Protein AF-A0A956DEM3-F1 (afdb_monomer_lite)

Secondary structure (DSSP, 8-state):
-HHHHHHHHTHHHH-TTS--SSS--TT-HHHHHHS-HHHHHHHHHH--TTSS----TTTS-HHHHHHHHHHHHHGGGGGG-TT---S-------S--SBSTTSPPP---SPBTTTEE-HHHHHHHHHTT--EEEEE-S-HHHHHH-B-TT-EE--TTSTHHHHTTS--SS-EEEEE-SSSSHHHHHHHHHHHHTT--SEEEESSHHHHHHHTT---B-SSS---GGG--

pLDDT: mean 90.21, std 11.47, range [41.31, 98.38]

Sequence (229 aa):
RAIPTWEAQCASCHGSRGQGETALSLNNPVFLETATPAQIRYAIVKGRDGTPMPAFEERLSMERIDDLVALIQSWSRQTDDPGDEPEAMVPVIPEQLVLNPDGQAPRFSELREGRYVPSAEVATALEQGRRIVFLDARAPSDYVRYHLPGAIVSPYYDVQRLIERLPRDGTWIVAYCGCPHAASGRVMDALREAGFTNTAVLDEGVIHWKDEGYPIVTGVNPGTVADAE

Radius of gyration: 19.84 Å; chains: 1; bounding box: 52×32×58 Å

Foldseek 3Di:
DQQVVCVVQPCVAQNSQSLGDVDHRLLDLVNLVPQDLVNQLCCQQCPDPPDPGHHCVVPDDSVNSVVNSVSSNVSNVVVPDPVPCPPPLAADDDLDQKFLQVAAAQDFDQADVNAEGELVSVLVCQVRSHTAGEEEQDDSSVVQAKDAASYDYQHLVRLVVCLVVDDPPLHAYEYFYQAADDRSVSSQVVNVVSPRDRYHYHGGGDNVSVVVVRWIAHGRYSHGSVRTD

Structure (mmCIF, N/CA/C/O backbone):
data_AF-A0A956DEM3-F1
#
_entry.id   AF-A0A956DEM3-F1
#
loop_
_atom_site.group_PDB
_atom_site.id
_atom_site.type_symbol
_atom_site.label_atom_id
_atom_site.label_alt_id
_atom_site.label_comp_id
_atom_site.label_asym_id
_atom_site.label_entity_id
_atom_site.label_seq_id
_atom_site.pdbx_PDB_ins_code
_atom_site.Cartn_x
_atom_site.Cartn_y
_atom_site.Cartn_z
_atom_site.occupancy
_atom_site.B_iso_or_equiv
_atom_site.auth_seq_id
_atom_site.auth_comp_id
_atom_site.auth_asym_id
_atom_site.auth_atom_id
_atom_site.pdbx_PDB_model_num
ATOM 1 N N . ARG A 1 1 ? 26.698 -0.761 -24.465 1.00 70.38 1 ARG A N 1
ATOM 2 C CA . ARG A 1 1 ? 25.842 -0.374 -25.616 1.00 70.38 1 ARG A CA 1
ATOM 3 C C . ARG A 1 1 ? 24.361 -0.328 -25.244 1.00 70.38 1 ARG A C 1
ATOM 5 O O . ARG A 1 1 ? 23.666 0.539 -25.751 1.00 70.38 1 ARG A O 1
ATOM 12 N N . ALA A 1 2 ? 23.917 -1.156 -24.295 1.00 85.56 2 ALA A N 1
ATOM 13 C CA . ALA A 1 2 ? 22.557 -1.136 -23.760 1.00 85.56 2 ALA A CA 1
ATOM 14 C C . ALA A 1 2 ? 22.143 0.182 -23.064 1.00 85.56 2 ALA A C 1
ATOM 16 O O . ALA A 1 2 ? 21.024 0.630 -23.278 1.00 85.56 2 ALA A O 1
ATOM 17 N N . ILE A 1 3 ? 23.034 0.827 -22.289 1.00 88.94 3 ILE A N 1
ATOM 18 C CA . ILE A 1 3 ? 22.690 1.980 -21.420 1.00 88.94 3 ILE A CA 1
ATOM 19 C C . ILE A 1 3 ? 21.973 3.129 -22.162 1.00 88.94 3 ILE A C 1
ATOM 21 O O . ILE A 1 3 ? 20.871 3.465 -21.747 1.00 88.94 3 ILE A O 1
ATOM 25 N N . PRO A 1 4 ? 22.468 3.662 -23.299 1.00 93.06 4 PRO A N 1
ATOM 26 C CA . PRO A 1 4 ? 21.742 4.721 -24.010 1.00 93.06 4 PRO A CA 1
ATOM 27 C C . PRO A 1 4 ? 20.357 4.293 -24.517 1.00 93.06 4 PRO A C 1
ATOM 29 O O . PRO A 1 4 ? 19.435 5.099 -24.591 1.00 93.06 4 PRO A O 1
ATOM 32 N N . THR A 1 5 ? 20.194 3.014 -24.880 1.00 94.56 5 THR A N 1
ATOM 33 C CA . THR A 1 5 ? 18.890 2.481 -25.312 1.00 94.56 5 THR A CA 1
ATOM 34 C C . THR A 1 5 ? 17.953 2.330 -24.117 1.00 94.56 5 THR A C 1
ATOM 36 O O . THR A 1 5 ? 16.781 2.676 -24.213 1.00 94.56 5 THR A O 1
ATOM 39 N N . TRP A 1 6 ? 18.480 1.861 -22.985 1.00 95.62 6 TRP A N 1
ATOM 40 C CA . TRP A 1 6 ? 17.752 1.750 -21.727 1.00 95.62 6 TRP A CA 1
ATOM 41 C C . TRP A 1 6 ? 17.230 3.110 -21.258 1.00 95.62 6 TRP A C 1
ATOM 43 O O . TRP A 1 6 ? 16.035 3.253 -21.010 1.00 95.62 6 TRP A O 1
ATOM 53 N N . GLU A 1 7 ? 18.097 4.122 -21.204 1.00 94.06 7 GLU A N 1
ATOM 54 C CA . GLU A 1 7 ? 17.734 5.486 -20.804 1.00 94.06 7 GLU A CA 1
ATOM 55 C C . GLU A 1 7 ? 16.638 6.070 -21.700 1.00 94.06 7 GLU A C 1
ATOM 57 O O . GLU A 1 7 ? 15.683 6.661 -21.204 1.00 94.06 7 GLU A O 1
ATOM 62 N N . ALA A 1 8 ? 16.732 5.851 -23.014 1.00 94.38 8 ALA A N 1
ATOM 63 C CA . ALA A 1 8 ? 15.791 6.412 -23.975 1.00 94.38 8 ALA A CA 1
ATOM 64 C C . ALA A 1 8 ? 14.433 5.690 -24.041 1.00 94.38 8 ALA A C 1
ATOM 66 O O . ALA A 1 8 ? 13.461 6.295 -24.487 1.00 94.38 8 ALA A O 1
ATOM 67 N N . GLN A 1 9 ? 14.365 4.399 -23.695 1.00 95.94 9 GLN A N 1
ATOM 68 C CA . GLN A 1 9 ? 13.188 3.560 -23.983 1.00 95.94 9 GLN A CA 1
ATOM 69 C C . GLN A 1 9 ? 12.562 2.901 -22.750 1.00 95.94 9 GLN A C 1
ATOM 71 O O . GLN A 1 9 ? 11.392 2.529 -22.793 1.00 95.94 9 GLN A O 1
ATOM 76 N N . CYS A 1 10 ? 13.327 2.713 -21.674 1.00 95.81 10 CYS A N 1
ATOM 77 C CA . CYS A 1 10 ? 12.924 1.882 -20.538 1.00 95.81 10 CYS A CA 1
ATOM 78 C C . CYS A 1 10 ? 12.947 2.651 -19.211 1.00 95.81 10 CYS A C 1
ATOM 80 O O . CYS A 1 10 ? 12.082 2.434 -18.360 1.00 95.81 10 CYS A O 1
ATOM 82 N N . ALA A 1 11 ? 13.917 3.550 -19.029 1.00 93.62 11 ALA A N 1
ATOM 83 C CA . ALA A 1 11 ? 14.200 4.170 -17.738 1.00 93.62 11 ALA A CA 1
ATOM 84 C C . ALA A 1 11 ? 13.054 5.038 -17.195 1.00 93.62 11 ALA A C 1
ATOM 86 O O . ALA A 1 11 ? 12.865 5.065 -15.988 1.00 93.62 11 ALA A O 1
ATOM 87 N N . SER A 1 12 ? 12.232 5.664 -18.045 1.00 92.25 12 SER A N 1
ATOM 88 C CA . SER A 1 12 ? 11.085 6.473 -17.589 1.00 92.25 12 SER A CA 1
ATOM 89 C C . SER A 1 12 ? 10.027 5.675 -16.814 1.00 92.25 12 SER A C 1
ATOM 91 O O . SER A 1 12 ? 9.198 6.246 -16.111 1.00 92.25 12 SER A O 1
ATOM 93 N N . CYS A 1 13 ? 10.002 4.351 -16.989 1.00 93.38 13 CYS A N 1
ATOM 94 C CA . CYS A 1 13 ? 9.080 3.462 -16.286 1.00 93.38 13 CYS A CA 1
ATOM 95 C C . CYS A 1 13 ? 9.807 2.536 -15.312 1.00 93.38 13 CYS A C 1
ATOM 97 O O . CYS A 1 13 ? 9.295 2.261 -14.226 1.00 93.38 13 CYS A O 1
ATOM 99 N N . HIS A 1 14 ? 10.992 2.059 -15.690 1.00 93.81 14 HIS A N 1
ATOM 100 C CA . HIS A 1 14 ? 11.759 1.076 -14.930 1.00 93.81 14 HIS A CA 1
ATOM 101 C C . HIS A 1 14 ? 12.916 1.679 -14.122 1.00 93.81 14 HIS A C 1
ATOM 103 O O . HIS A 1 14 ? 13.603 0.943 -13.421 1.00 93.81 14 HIS A O 1
ATOM 109 N N . GLY A 1 15 ? 13.131 2.992 -14.173 1.00 85.94 15 GLY A N 1
ATOM 110 C CA . GLY A 1 15 ? 14.225 3.684 -13.495 1.00 85.94 15 GLY A CA 1
ATOM 111 C C . GLY A 1 15 ? 15.585 3.510 -14.175 1.00 85.94 15 GLY A C 1
ATOM 112 O O . GLY A 1 15 ? 15.830 2.573 -14.938 1.00 85.94 15 GLY A O 1
ATOM 113 N N . SER A 1 16 ? 16.511 4.420 -13.881 1.00 87.62 16 SER A N 1
ATOM 114 C CA . SER A 1 16 ? 17.864 4.446 -14.465 1.00 87.62 16 SER A CA 1
ATOM 115 C C . SER A 1 16 ? 18.687 3.170 -14.228 1.00 87.62 16 SER A C 1
ATOM 117 O O . SER A 1 16 ? 19.521 2.818 -15.058 1.00 87.62 16 SER A O 1
ATOM 119 N N . ARG A 1 17 ? 18.429 2.444 -13.135 1.00 86.19 17 ARG A N 1
ATOM 120 C CA . ARG A 1 17 ? 19.101 1.192 -12.750 1.00 86.19 17 ARG A CA 1
ATOM 121 C C . ARG A 1 17 ? 18.121 0.027 -12.574 1.00 86.19 17 ARG A C 1
ATOM 123 O O . ARG A 1 17 ? 18.434 -0.915 -11.855 1.00 86.19 17 ARG A O 1
ATOM 130 N N . GLY A 1 18 ? 16.932 0.092 -13.178 1.00 88.69 18 GLY A N 1
ATOM 131 C CA . GLY A 1 18 ? 15.933 -0.974 -13.059 1.00 88.69 18 GLY A CA 1
ATOM 132 C C . GLY A 1 18 ? 15.141 -0.966 -11.750 1.00 88.69 18 GLY A C 1
ATOM 133 O O . GLY A 1 18 ? 14.369 -1.890 -11.520 1.00 88.69 18 GLY A O 1
ATOM 134 N N . GLN A 1 19 ? 15.288 0.052 -10.898 1.00 88.06 19 GLN A N 1
ATOM 135 C CA . GLN A 1 19 ? 14.621 0.138 -9.597 1.00 88.06 19 GLN A CA 1
ATOM 136 C C . GLN A 1 19 ? 13.091 0.231 -9.674 1.00 88.06 19 GLN A C 1
ATOM 138 O O . GLN A 1 19 ? 12.426 0.041 -8.661 1.00 88.06 19 GLN A O 1
ATOM 143 N N . GLY A 1 20 ? 12.527 0.483 -10.858 1.00 82.12 20 GLY A N 1
ATOM 144 C CA . GLY A 1 20 ? 11.119 0.814 -11.073 1.00 82.12 20 GLY A CA 1
ATOM 145 C C . GLY A 1 20 ? 10.872 2.307 -10.845 1.00 82.12 20 GLY A C 1
ATOM 146 O O . GLY A 1 20 ? 11.523 2.928 -10.009 1.00 82.12 20 GLY A O 1
ATOM 147 N N . GLU A 1 21 ? 9.940 2.912 -11.565 1.00 74.25 21 GLU A N 1
ATOM 148 C CA . GLU A 1 21 ? 9.430 4.268 -11.299 1.00 74.25 21 GLU A CA 1
ATOM 149 C C . GLU A 1 21 ? 7.909 4.239 -11.290 1.00 74.25 21 GLU A C 1
ATOM 151 O O . GLU A 1 21 ? 7.286 4.344 -10.236 1.00 74.25 21 GLU A O 1
ATOM 156 N N . THR A 1 22 ? 7.339 3.991 -12.465 1.00 81.75 22 THR A N 1
ATOM 157 C CA . THR A 1 22 ? 5.903 3.787 -12.694 1.00 81.75 22 THR A CA 1
ATOM 158 C C . THR A 1 22 ? 5.577 2.344 -13.095 1.00 81.75 22 THR A C 1
ATOM 160 O O . THR A 1 22 ? 4.409 1.980 -13.214 1.00 81.75 22 THR A O 1
ATOM 163 N N . ALA A 1 23 ? 6.601 1.506 -13.291 1.00 87.31 23 ALA A N 1
ATOM 164 C CA . ALA A 1 23 ? 6.494 0.093 -13.637 1.00 87.31 23 ALA A CA 1
ATOM 165 C C . ALA A 1 23 ? 7.380 -0.789 -12.739 1.00 87.31 23 ALA A C 1
ATOM 167 O O . ALA A 1 23 ? 8.103 -0.305 -11.868 1.00 87.31 23 ALA A O 1
ATOM 168 N N . LEU A 1 24 ? 7.314 -2.105 -12.975 1.00 84.56 24 LEU A N 1
ATOM 169 C CA . LEU A 1 24 ? 8.001 -3.139 -12.197 1.00 84.56 24 LEU A CA 1
ATOM 170 C C . LEU A 1 24 ? 9.501 -2.844 -12.010 1.00 84.56 24 LEU A C 1
ATOM 172 O O . LEU A 1 24 ? 10.193 -2.476 -12.962 1.00 84.56 24 LEU A O 1
ATOM 176 N N . SER A 1 25 ? 9.996 -3.086 -10.797 1.00 89.44 25 SER A N 1
ATOM 177 C CA . SER A 1 25 ? 11.424 -3.103 -10.473 1.00 89.44 25 SER A CA 1
ATOM 178 C C . SER A 1 25 ? 12.096 -4.321 -11.119 1.00 89.44 25 SER A C 1
ATOM 180 O O . SER A 1 25 ? 11.891 -5.460 -10.703 1.00 89.44 25 SER A O 1
ATOM 182 N N . LEU A 1 26 ? 12.870 -4.080 -12.177 1.00 93.12 26 LEU A N 1
ATOM 183 C CA . LEU A 1 26 ? 13.589 -5.098 -12.947 1.00 93.12 26 LEU A CA 1
ATOM 184 C C . LEU A 1 26 ? 14.947 -5.468 -12.336 1.00 93.12 26 LEU A C 1
ATOM 186 O O . LEU A 1 26 ? 15.530 -6.468 -12.742 1.00 93.12 26 LEU A O 1
ATOM 190 N N . ASN A 1 27 ? 15.441 -4.699 -11.363 1.00 90.81 27 ASN A N 1
ATOM 191 C CA . ASN A 1 27 ? 16.623 -5.048 -10.570 1.00 90.81 27 ASN A CA 1
ATOM 192 C C . ASN A 1 27 ? 16.280 -5.769 -9.251 1.00 90.81 27 ASN A C 1
ATOM 194 O O . ASN A 1 27 ? 17.169 -6.035 -8.447 1.00 90.81 27 ASN A O 1
ATOM 198 N N . ASN A 1 28 ? 15.004 -6.093 -9.022 1.00 84.75 28 ASN A N 1
ATOM 199 C CA . ASN A 1 28 ? 14.569 -6.846 -7.853 1.00 84.75 28 ASN A CA 1
ATOM 200 C C . ASN A 1 28 ? 15.154 -8.280 -7.883 1.00 84.75 28 ASN A C 1
ATOM 202 O O . ASN A 1 28 ? 14.965 -8.975 -8.885 1.00 84.75 28 ASN A O 1
ATOM 206 N N . PRO A 1 29 ? 15.792 -8.767 -6.800 1.00 81.00 29 PRO A N 1
ATOM 207 C CA . PRO A 1 29 ? 16.393 -10.104 -6.766 1.00 81.00 29 PRO A CA 1
ATOM 208 C C . PRO A 1 29 ? 15.411 -11.244 -7.069 1.00 81.00 29 PRO A C 1
ATOM 210 O O . PRO A 1 29 ? 15.739 -12.142 -7.837 1.00 81.00 29 PRO A O 1
ATOM 213 N N . VAL A 1 30 ? 14.175 -11.171 -6.561 1.00 80.81 30 VAL A N 1
ATOM 214 C CA . VAL A 1 30 ? 13.128 -12.175 -6.828 1.00 80.81 30 VAL A CA 1
ATOM 215 C C . VAL A 1 30 ? 12.728 -12.160 -8.301 1.00 80.81 30 VAL A C 1
ATOM 217 O O . VAL A 1 30 ? 12.533 -13.214 -8.905 1.00 80.81 30 VAL A O 1
ATOM 220 N N . PHE A 1 31 ? 12.627 -10.977 -8.915 1.00 88.12 31 PHE A N 1
ATOM 221 C CA . PHE A 1 31 ? 12.381 -10.878 -10.355 1.00 88.12 31 PHE A CA 1
ATOM 222 C C . PHE A 1 31 ? 13.535 -11.495 -11.151 1.00 88.12 31 PHE A C 1
ATOM 224 O O . PHE A 1 31 ? 13.291 -12.291 -12.052 1.00 88.12 31 PHE A O 1
ATOM 231 N N . LEU A 1 32 ? 14.778 -11.164 -10.803 1.00 87.44 32 LEU A N 1
ATOM 232 C CA . LEU A 1 32 ? 15.970 -11.652 -11.496 1.00 87.44 32 LEU A CA 1
ATOM 233 C C . LEU A 1 32 ? 16.180 -13.166 -11.341 1.00 87.44 32 LEU A C 1
ATOM 235 O O . LEU A 1 32 ? 16.714 -13.795 -12.252 1.00 87.44 32 LEU A O 1
ATOM 239 N N . GLU A 1 33 ? 15.733 -13.757 -10.232 1.00 83.69 33 GLU A N 1
ATOM 240 C CA . GL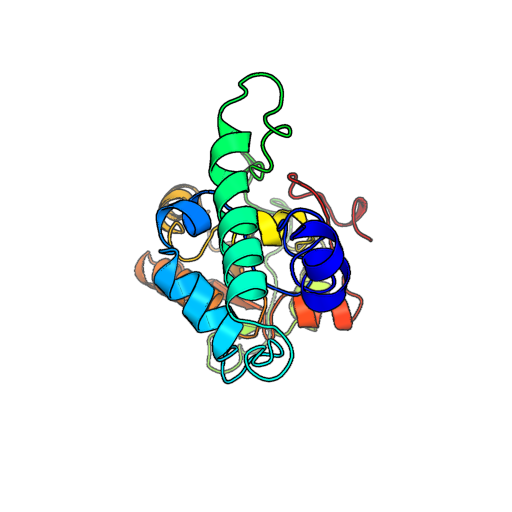U A 1 33 ? 15.776 -15.204 -9.997 1.00 83.69 33 GLU A CA 1
ATOM 241 C C . GLU A 1 33 ? 14.672 -15.956 -10.760 1.00 83.69 33 GLU A C 1
ATOM 243 O O . GLU A 1 33 ? 14.892 -17.057 -11.268 1.00 83.69 33 GLU A O 1
ATOM 248 N N . THR A 1 34 ? 13.478 -15.366 -10.873 1.00 83.94 34 THR A N 1
ATOM 249 C CA . THR A 1 34 ? 12.294 -16.052 -11.423 1.00 83.94 34 THR A CA 1
ATOM 250 C C . THR A 1 34 ? 12.031 -15.767 -12.903 1.00 83.94 34 THR A C 1
ATOM 252 O O . THR A 1 34 ? 11.429 -16.595 -13.590 1.00 83.94 34 THR A O 1
ATOM 255 N N . ALA A 1 35 ? 12.476 -14.621 -13.424 1.00 89.94 35 ALA A N 1
ATOM 256 C CA . ALA A 1 35 ? 12.289 -14.237 -14.816 1.00 89.94 35 ALA A CA 1
ATOM 257 C C . ALA A 1 35 ? 13.453 -14.726 -15.684 1.00 89.94 35 ALA A C 1
ATOM 259 O O . ALA A 1 35 ? 14.578 -14.229 -15.634 1.00 89.94 35 ALA A O 1
ATOM 260 N N . THR A 1 36 ? 13.168 -15.683 -16.562 1.00 91.19 36 THR A N 1
ATOM 261 C CA . THR A 1 36 ? 14.163 -16.188 -17.513 1.00 91.19 36 THR A CA 1
ATOM 262 C C . THR A 1 36 ? 14.509 -15.134 -18.577 1.00 91.19 36 THR A C 1
ATOM 264 O O . THR A 1 36 ? 13.644 -14.346 -18.976 1.00 91.19 36 THR A O 1
ATOM 267 N N . PRO A 1 37 ? 15.728 -15.153 -19.155 1.00 91.50 37 PRO A N 1
ATOM 268 C CA . PRO A 1 37 ? 16.083 -14.248 -20.254 1.00 91.50 37 PRO A CA 1
ATOM 269 C C . PRO A 1 37 ? 15.124 -14.344 -21.448 1.00 91.50 37 PRO A C 1
ATOM 271 O O . PRO A 1 37 ? 14.871 -13.348 -22.122 1.00 91.50 37 PRO A O 1
ATOM 274 N N . ALA A 1 38 ? 14.557 -15.527 -21.706 1.00 89.00 38 ALA A N 1
ATOM 275 C CA . ALA A 1 38 ? 13.562 -15.719 -22.757 1.00 89.00 38 ALA A CA 1
ATOM 276 C C . ALA A 1 38 ? 12.246 -14.984 -22.454 1.00 89.00 38 ALA A C 1
ATOM 278 O O . ALA A 1 38 ? 11.683 -14.357 -23.349 1.00 89.00 38 ALA A O 1
ATOM 279 N N . GLN A 1 39 ? 11.781 -15.008 -21.201 1.00 92.94 39 GLN A N 1
ATOM 280 C CA . GLN A 1 39 ? 10.589 -14.268 -20.775 1.00 92.94 39 GLN A CA 1
ATOM 281 C C . GLN A 1 39 ? 10.817 -12.755 -20.806 1.00 92.94 39 GLN A C 1
ATOM 283 O O . GLN A 1 39 ? 9.960 -12.025 -21.301 1.00 92.94 39 GLN A O 1
ATOM 288 N N . ILE A 1 40 ? 11.980 -12.286 -20.340 1.00 96.00 40 ILE A N 1
ATOM 289 C CA . ILE A 1 40 ? 12.344 -10.862 -20.391 1.00 96.00 40 ILE A CA 1
ATOM 290 C C . ILE A 1 40 ? 12.385 -10.392 -21.847 1.00 96.00 40 ILE A C 1
ATOM 292 O O . ILE A 1 40 ? 11.753 -9.398 -22.200 1.00 96.00 40 ILE A O 1
ATOM 296 N N . ARG A 1 41 ? 13.056 -11.149 -22.723 1.00 97.50 41 ARG A N 1
ATOM 297 C CA . ARG A 1 41 ? 13.083 -10.874 -24.162 1.00 97.50 41 ARG A CA 1
ATOM 298 C C . ARG A 1 41 ? 11.682 -10.816 -24.748 1.00 97.50 41 ARG A C 1
ATOM 300 O O . ARG A 1 41 ? 11.379 -9.874 -25.468 1.00 97.50 41 ARG A O 1
ATOM 307 N N . TYR A 1 42 ? 10.842 -11.807 -24.456 1.00 94.44 42 TYR A N 1
ATOM 308 C CA . TYR A 1 42 ? 9.477 -11.857 -24.969 1.00 94.44 42 TYR A CA 1
ATOM 309 C C . TYR A 1 42 ? 8.687 -10.606 -24.571 1.00 94.44 42 TYR A C 1
ATOM 311 O O . TYR A 1 42 ? 8.063 -9.991 -25.430 1.00 94.44 42 TYR A O 1
ATOM 319 N N . ALA A 1 43 ? 8.786 -10.183 -23.307 1.00 95.94 43 ALA A N 1
ATOM 320 C CA . ALA A 1 43 ? 8.131 -8.973 -22.819 1.00 95.94 43 ALA A CA 1
ATOM 321 C C . ALA A 1 43 ? 8.643 -7.696 -23.508 1.00 95.94 43 ALA A C 1
ATOM 323 O O . ALA A 1 43 ? 7.857 -6.795 -23.768 1.00 95.94 43 ALA A O 1
ATOM 324 N N . ILE A 1 4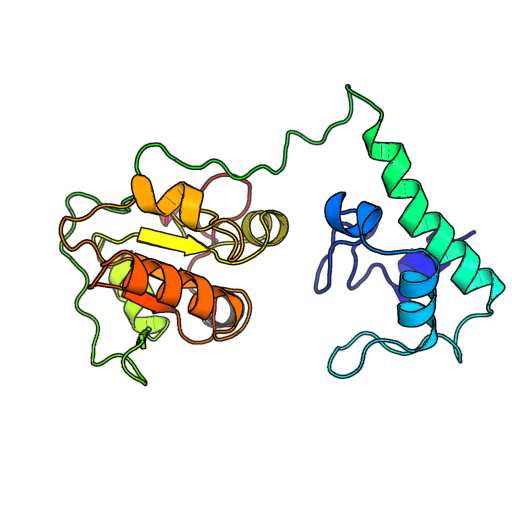4 ? 9.933 -7.604 -23.848 1.00 97.19 44 ILE A N 1
ATOM 325 C CA . ILE A 1 44 ? 10.468 -6.458 -24.607 1.00 97.19 44 ILE A CA 1
ATOM 326 C C . ILE A 1 44 ? 9.987 -6.506 -26.067 1.00 97.19 44 ILE A C 1
ATOM 328 O O . ILE A 1 44 ? 9.537 -5.503 -26.612 1.00 97.19 44 ILE A O 1
ATOM 332 N N . VAL A 1 45 ? 10.050 -7.674 -26.709 1.00 97.12 45 VAL A N 1
ATOM 333 C CA . VAL A 1 45 ? 9.655 -7.862 -28.116 1.00 97.12 45 VAL A CA 1
ATOM 334 C C . VAL A 1 45 ? 8.174 -7.543 -28.303 1.00 97.12 45 VAL A C 1
ATOM 336 O O . VAL A 1 45 ? 7.832 -6.720 -29.149 1.00 97.12 45 VAL A O 1
ATOM 339 N N . LYS A 1 46 ? 7.310 -8.168 -27.498 1.00 96.62 46 LYS A N 1
ATOM 340 C CA . LYS A 1 46 ? 5.850 -8.115 -27.645 1.00 96.62 46 LYS A CA 1
ATOM 341 C C . LYS A 1 46 ? 5.174 -7.048 -26.795 1.00 96.62 46 LYS A C 1
ATOM 343 O O . LYS A 1 46 ? 3.985 -6.811 -26.972 1.00 96.62 46 LYS A O 1
ATOM 348 N N . GLY A 1 47 ? 5.911 -6.389 -25.907 1.00 95.00 47 GLY A N 1
ATOM 349 C CA . GLY A 1 47 ? 5.307 -5.537 -24.894 1.00 95.00 47 GLY A CA 1
ATOM 350 C C . GLY A 1 47 ? 4.495 -6.369 -23.907 1.00 95.00 47 GLY A C 1
ATOM 351 O O . GLY A 1 47 ? 4.685 -7.584 -23.768 1.00 95.00 47 GLY A O 1
ATOM 352 N N . ARG A 1 48 ? 3.578 -5.711 -23.199 1.00 91.69 48 ARG A N 1
ATOM 353 C CA . ARG A 1 48 ? 2.668 -6.380 -22.266 1.00 91.69 48 ARG A CA 1
ATOM 354 C C . ARG A 1 48 ? 1.251 -5.850 -22.426 1.00 91.69 48 ARG A C 1
ATOM 356 O O . ARG A 1 48 ? 0.972 -4.710 -22.050 1.00 91.69 48 ARG A O 1
ATOM 363 N N . ASP A 1 49 ? 0.367 -6.710 -22.923 1.00 86.19 49 ASP A N 1
ATOM 364 C CA . ASP A 1 49 ? -1.054 -6.410 -23.101 1.00 86.19 49 ASP A CA 1
ATOM 365 C C . ASP A 1 49 ? -1.695 -5.907 -21.803 1.00 86.19 49 ASP A C 1
ATOM 367 O O . ASP A 1 49 ? -1.420 -6.410 -20.711 1.00 86.19 49 ASP A O 1
ATOM 371 N N . GLY A 1 50 ? -2.551 -4.891 -21.923 1.00 85.62 50 GLY A N 1
ATOM 372 C CA . GLY A 1 50 ? -3.198 -4.261 -20.771 1.00 85.62 50 GLY A CA 1
ATOM 373 C C . GLY A 1 50 ? -2.267 -3.399 -19.911 1.00 85.62 50 GLY A C 1
ATOM 374 O O . GLY A 1 50 ? -2.667 -2.989 -18.825 1.00 85.62 50 GLY A O 1
ATOM 375 N N . THR A 1 51 ? -1.045 -3.105 -20.370 1.00 88.81 51 THR A N 1
ATOM 376 C CA . THR A 1 51 ? -0.122 -2.187 -19.689 1.00 88.81 51 THR A CA 1
ATOM 377 C C . THR A 1 51 ? 0.396 -1.106 -20.643 1.00 88.81 51 THR A C 1
ATOM 379 O O . THR A 1 51 ? 0.344 -1.287 -21.859 1.00 88.81 51 THR A O 1
ATOM 382 N N . PRO A 1 52 ? 0.968 -0.004 -20.122 1.00 90.75 52 PRO A N 1
ATOM 383 C CA . PRO A 1 52 ? 1.635 1.000 -20.951 1.00 90.75 52 PRO A CA 1
ATOM 384 C C . PRO A 1 52 ? 2.924 0.521 -21.642 1.00 90.75 52 PRO A C 1
ATOM 386 O O . PRO A 1 52 ? 3.487 1.290 -22.413 1.00 90.75 52 PRO A O 1
ATOM 389 N N . MET A 1 53 ? 3.425 -0.695 -21.365 1.00 94.75 53 MET A N 1
ATOM 390 C CA . MET A 1 53 ? 4.683 -1.206 -21.927 1.00 94.75 53 MET A CA 1
ATOM 391 C C . MET A 1 53 ? 4.485 -1.642 -23.391 1.00 94.75 53 MET A C 1
ATOM 393 O O . MET A 1 53 ? 3.882 -2.696 -23.630 1.00 94.75 53 MET A O 1
ATOM 397 N N . PRO A 1 54 ? 4.994 -0.878 -24.378 1.00 94.75 54 PRO A N 1
ATOM 398 C CA . PRO A 1 54 ? 4.756 -1.166 -25.785 1.00 94.75 54 PRO A CA 1
ATOM 399 C C . PRO A 1 54 ? 5.629 -2.326 -26.278 1.00 94.75 54 PRO A C 1
ATOM 401 O O . PRO A 1 54 ? 6.637 -2.676 -25.663 1.00 94.75 54 PRO A O 1
ATOM 404 N N . ALA A 1 55 ? 5.274 -2.881 -27.434 1.00 96.50 55 ALA A N 1
ATOM 405 C CA . ALA A 1 55 ? 6.160 -3.759 -28.189 1.00 96.50 55 ALA A CA 1
ATOM 406 C C . ALA A 1 55 ? 7.348 -2.968 -28.760 1.00 96.50 55 ALA A C 1
ATOM 408 O O . ALA A 1 55 ? 7.172 -1.885 -29.327 1.00 96.50 55 ALA A O 1
ATOM 409 N N . PHE A 1 56 ? 8.559 -3.513 -28.635 1.00 97.19 56 PHE A N 1
ATOM 410 C CA . PHE A 1 56 ? 9.775 -2.885 -29.160 1.00 97.19 56 PHE A CA 1
ATOM 411 C C . PHE A 1 56 ? 10.328 -3.567 -30.413 1.00 97.19 56 PHE A C 1
ATOM 413 O O . PHE A 1 56 ? 11.306 -3.074 -30.972 1.00 97.19 56 PHE A O 1
ATOM 420 N N . GLU A 1 57 ? 9.708 -4.646 -30.896 1.00 94.94 57 GLU A N 1
ATOM 421 C CA . GLU A 1 57 ? 10.173 -5.376 -32.087 1.00 94.94 57 GLU A CA 1
ATOM 422 C C . GLU A 1 57 ? 10.202 -4.538 -33.374 1.00 94.94 57 GLU A C 1
ATOM 424 O O . GLU A 1 57 ? 11.024 -4.781 -34.252 1.00 94.94 57 GLU A O 1
ATOM 429 N N . GLU A 1 58 ? 9.368 -3.501 -33.461 1.00 94.00 58 GLU A N 1
ATOM 430 C CA . GLU A 1 58 ? 9.362 -2.555 -34.585 1.00 94.00 58 GLU A CA 1
ATOM 431 C C . GLU A 1 58 ? 10.344 -1.383 -34.398 1.00 94.00 58 GLU A C 1
ATOM 433 O O . GLU A 1 58 ? 10.620 -0.639 -35.338 1.00 94.00 58 GLU A O 1
ATOM 438 N N . ARG A 1 59 ? 10.870 -1.190 -33.180 1.00 94.62 59 ARG A N 1
ATOM 439 C CA . ARG A 1 59 ? 11.691 -0.024 -32.794 1.00 94.62 59 ARG A CA 1
ATOM 440 C C . ARG A 1 59 ? 13.159 -0.370 -32.567 1.00 94.62 59 ARG A C 1
ATOM 442 O O . ARG A 1 59 ? 14.028 0.489 -32.720 1.00 94.62 59 ARG A O 1
ATOM 449 N N . LEU A 1 60 ? 13.445 -1.607 -32.170 1.00 96.06 60 LEU A N 1
ATOM 450 C CA . LEU A 1 60 ? 14.771 -2.083 -31.797 1.00 96.06 60 LEU A CA 1
ATOM 451 C C . LEU A 1 60 ? 15.117 -3.348 -32.582 1.00 96.06 60 LEU A C 1
ATOM 453 O O . LEU A 1 60 ? 14.284 -4.226 -32.779 1.00 96.06 60 LEU A O 1
ATOM 457 N N . SER A 1 61 ? 16.380 -3.462 -32.998 1.00 96.69 61 SER A N 1
ATOM 458 C CA . SER A 1 61 ? 16.892 -4.717 -33.546 1.00 96.69 61 SER A CA 1
ATOM 459 C C . SER A 1 61 ? 16.956 -5.789 -32.458 1.00 96.69 61 SER A C 1
ATOM 461 O O . SER A 1 61 ? 17.131 -5.477 -31.278 1.00 96.69 61 SER A O 1
ATOM 463 N N . MET A 1 62 ? 16.905 -7.062 -32.856 1.00 94.81 62 MET A N 1
ATOM 464 C CA . MET A 1 62 ? 17.062 -8.177 -31.915 1.00 94.81 62 MET A CA 1
ATOM 465 C C . MET A 1 62 ? 18.372 -8.092 -31.124 1.00 94.81 62 MET A C 1
ATOM 467 O O . MET A 1 62 ? 18.347 -8.309 -29.923 1.00 94.81 62 MET A O 1
ATOM 471 N N . GLU A 1 63 ? 19.472 -7.654 -31.747 1.00 95.25 63 GLU A N 1
ATOM 472 C CA . GLU A 1 63 ? 20.748 -7.407 -31.054 1.00 95.25 63 GLU A CA 1
ATOM 473 C C . GLU A 1 63 ? 20.626 -6.343 -29.946 1.00 95.25 63 GLU A C 1
ATOM 475 O O . GLU A 1 63 ? 21.177 -6.503 -28.861 1.00 95.25 63 GLU A O 1
ATOM 480 N N . ARG A 1 64 ? 19.863 -5.264 -30.172 1.00 96.69 64 ARG A N 1
ATOM 481 C CA . ARG A 1 64 ? 19.611 -4.255 -29.129 1.00 96.69 64 ARG A CA 1
ATOM 482 C C . ARG A 1 64 ? 18.731 -4.799 -28.010 1.00 96.69 64 ARG A C 1
ATOM 484 O O . ARG A 1 64 ? 18.933 -4.441 -26.855 1.00 96.69 64 ARG A O 1
ATOM 491 N N . ILE A 1 65 ? 17.763 -5.651 -28.339 1.00 97.44 65 ILE A N 1
ATOM 492 C CA . ILE A 1 65 ? 16.919 -6.322 -27.346 1.00 97.44 65 ILE A CA 1
ATOM 493 C C . ILE A 1 65 ? 17.759 -7.297 -26.511 1.00 97.44 65 ILE A C 1
ATOM 495 O O . ILE A 1 65 ? 17.631 -7.314 -25.291 1.00 97.44 65 ILE A O 1
ATOM 499 N N . ASP A 1 66 ? 18.657 -8.052 -27.142 1.00 96.12 66 ASP A N 1
ATOM 500 C CA . ASP A 1 66 ? 19.652 -8.897 -26.477 1.00 96.12 66 ASP A CA 1
ATOM 501 C C . ASP A 1 66 ? 20.513 -8.105 -25.489 1.00 96.12 66 ASP A C 1
ATOM 503 O O . ASP A 1 66 ? 20.648 -8.498 -24.330 1.00 96.12 66 ASP A O 1
ATOM 507 N N . ASP A 1 67 ? 21.034 -6.957 -25.925 1.00 96.38 67 ASP A N 1
ATOM 508 C CA . ASP A 1 67 ? 21.812 -6.042 -25.089 1.00 96.38 67 ASP A CA 1
ATOM 509 C C . ASP A 1 67 ? 21.011 -5.558 -23.860 1.00 96.38 67 ASP A C 1
ATOM 511 O O . ASP A 1 67 ? 21.566 -5.460 -22.764 1.00 96.38 67 ASP A O 1
ATOM 515 N N . LEU A 1 68 ? 19.710 -5.273 -24.013 1.00 97.38 68 LEU A N 1
ATOM 516 C CA . LEU A 1 68 ? 18.830 -4.885 -22.901 1.00 97.38 68 LEU A CA 1
ATOM 517 C C . LEU A 1 68 ? 18.581 -6.046 -21.931 1.00 97.38 68 LEU A C 1
ATOM 519 O O . LEU A 1 68 ? 18.647 -5.847 -20.720 1.00 97.38 68 LEU A O 1
ATOM 523 N N . VAL A 1 69 ? 18.338 -7.257 -22.440 1.00 96.31 69 VAL A N 1
ATOM 524 C CA . VAL A 1 69 ? 18.185 -8.459 -21.602 1.00 96.31 69 VAL A CA 1
ATOM 525 C C . VAL A 1 69 ? 19.462 -8.699 -20.798 1.00 96.31 69 VAL A C 1
ATOM 527 O O . VAL A 1 69 ? 19.394 -8.890 -19.586 1.00 96.31 69 VAL A O 1
ATOM 530 N N . ALA A 1 70 ? 20.627 -8.625 -21.443 1.00 93.25 70 ALA A N 1
ATOM 531 C CA . ALA A 1 70 ? 21.916 -8.788 -20.781 1.00 93.25 70 ALA A CA 1
ATOM 532 C C . ALA A 1 70 ? 22.170 -7.704 -19.719 1.00 93.25 70 ALA A C 1
ATOM 534 O O . ALA A 1 70 ? 22.712 -8.008 -18.656 1.00 93.25 70 ALA A O 1
ATOM 535 N N . LEU A 1 71 ? 21.757 -6.456 -19.974 1.00 94.25 71 LEU A N 1
ATOM 536 C CA . LEU A 1 71 ? 21.824 -5.375 -18.988 1.00 94.25 71 LEU A CA 1
ATOM 537 C C . LEU A 1 71 ? 20.950 -5.675 -17.766 1.00 94.25 71 LEU A C 1
ATOM 539 O O . LEU A 1 71 ? 21.460 -5.603 -16.651 1.00 94.25 71 LEU A O 1
ATOM 543 N N . ILE A 1 72 ? 19.685 -6.057 -17.965 1.00 94.25 72 ILE A N 1
ATOM 544 C CA . ILE A 1 72 ? 18.765 -6.397 -16.867 1.00 94.25 72 ILE A CA 1
ATOM 545 C C . ILE A 1 72 ? 19.357 -7.526 -16.019 1.00 94.25 72 ILE A C 1
ATOM 547 O O . ILE A 1 72 ? 19.438 -7.423 -14.800 1.00 94.25 72 ILE A O 1
ATOM 551 N N . GLN A 1 73 ? 19.864 -8.574 -16.668 1.00 90.50 73 GLN A N 1
ATOM 552 C CA . GLN A 1 73 ? 20.488 -9.697 -15.974 1.00 90.50 73 GLN A CA 1
ATOM 553 C C . GLN A 1 73 ? 21.791 -9.330 -15.264 1.00 90.50 73 GLN A C 1
ATOM 555 O O . GLN A 1 73 ? 22.134 -9.952 -14.266 1.00 90.50 73 GLN A O 1
ATOM 560 N N . SER A 1 74 ? 22.530 -8.325 -15.740 1.00 88.38 74 SER A N 1
ATOM 561 C CA . SER A 1 74 ? 23.772 -7.907 -15.082 1.00 88.38 74 SER A CA 1
ATOM 562 C C . SER A 1 74 ? 23.547 -7.376 -13.665 1.00 88.38 74 SER A C 1
ATOM 564 O O . SER A 1 74 ? 24.461 -7.450 -12.844 1.00 88.38 74 SER A O 1
ATOM 566 N N . TRP A 1 75 ? 22.335 -6.912 -13.345 1.00 86.81 75 TRP A N 1
ATOM 567 C CA . TRP A 1 75 ? 21.988 -6.469 -11.996 1.00 86.81 75 TRP A CA 1
ATOM 568 C C . TRP A 1 75 ? 21.949 -7.611 -10.982 1.00 86.81 75 TRP A C 1
ATOM 570 O O . TRP A 1 75 ? 22.175 -7.355 -9.807 1.00 86.81 75 TRP A O 1
ATOM 580 N N . SER A 1 76 ? 21.812 -8.867 -11.423 1.00 73.44 76 SER A N 1
ATOM 581 C CA . SER A 1 76 ? 21.930 -10.025 -10.528 1.00 73.44 76 SER A CA 1
ATOM 582 C C . SER A 1 76 ? 23.362 -10.262 -10.038 1.00 73.44 76 SER A C 1
ATOM 584 O O . SER A 1 76 ? 23.561 -11.070 -9.146 1.00 73.44 76 SER A O 1
ATOM 586 N N . ARG A 1 77 ? 24.368 -9.635 -10.669 1.00 58.34 77 ARG A N 1
ATOM 587 C CA . ARG A 1 77 ? 25.787 -9.736 -10.279 1.00 58.34 77 ARG A CA 1
ATOM 588 C C . ARG A 1 77 ? 26.255 -8.552 -9.434 1.00 58.34 77 ARG A C 1
ATOM 590 O O . ARG A 1 77 ? 27.344 -8.603 -8.881 1.00 58.34 77 ARG A O 1
ATOM 597 N N . GLN A 1 78 ? 25.474 -7.470 -9.368 1.00 54.22 78 GLN A N 1
ATOM 598 C CA . GLN A 1 78 ? 25.768 -6.330 -8.486 1.00 54.22 78 GLN A CA 1
ATOM 599 C C . GLN A 1 78 ? 25.327 -6.588 -7.039 1.00 54.22 78 GLN A C 1
ATOM 601 O O . GLN A 1 78 ? 25.708 -5.831 -6.160 1.00 54.22 78 GLN A O 1
ATOM 606 N N . THR A 1 79 ? 24.579 -7.661 -6.776 1.00 48.91 79 THR A N 1
ATOM 607 C CA . THR A 1 79 ? 24.169 -8.075 -5.425 1.00 48.91 79 THR A CA 1
ATOM 608 C C . THR A 1 79 ? 25.240 -8.879 -4.671 1.00 48.91 79 THR A C 1
ATOM 610 O O . THR A 1 79 ? 24.981 -9.299 -3.552 1.00 48.91 79 THR A O 1
ATOM 613 N N . ASP A 1 80 ? 26.423 -9.107 -5.262 1.00 46.34 80 ASP A N 1
ATOM 614 C CA . ASP A 1 80 ? 27.505 -9.928 -4.683 1.00 46.34 80 ASP A CA 1
ATOM 615 C C . ASP A 1 80 ? 28.607 -9.107 -3.961 1.00 46.34 80 ASP A C 1
ATOM 617 O O . ASP A 1 80 ? 29.612 -9.683 -3.538 1.00 46.34 80 ASP A O 1
ATOM 621 N N . ASP A 1 81 ? 28.462 -7.780 -3.817 1.00 43.91 81 ASP A N 1
ATOM 622 C CA . ASP A 1 81 ? 29.372 -6.938 -3.018 1.00 43.91 81 ASP A CA 1
ATOM 623 C C . ASP A 1 81 ? 28.809 -6.737 -1.594 1.00 43.91 81 ASP A C 1
ATOM 625 O O . ASP A 1 81 ? 27.825 -6.013 -1.428 1.00 43.91 81 ASP A O 1
ATOM 629 N N . PRO A 1 82 ? 29.413 -7.330 -0.543 1.00 47.31 82 PRO A N 1
ATOM 630 C CA . PRO A 1 82 ? 28.924 -7.189 0.829 1.00 47.31 82 PRO A CA 1
ATOM 631 C C . PRO A 1 82 ? 29.038 -5.759 1.384 1.00 47.31 82 PRO A C 1
ATOM 633 O O . PRO A 1 82 ? 28.533 -5.496 2.474 1.00 47.31 82 PRO A O 1
ATOM 636 N N . GLY A 1 83 ? 29.754 -4.857 0.698 1.00 43.62 83 GLY A N 1
ATOM 637 C CA . GLY A 1 83 ? 29.981 -3.474 1.129 1.00 43.62 83 GLY A CA 1
ATOM 638 C C . GLY A 1 83 ? 29.073 -2.430 0.479 1.00 43.62 83 GLY A C 1
ATOM 639 O O . GLY A 1 83 ? 29.135 -1.270 0.878 1.00 43.62 83 GLY A O 1
ATOM 640 N N . ASP A 1 84 ? 28.253 -2.834 -0.493 1.00 41.31 84 ASP A N 1
ATOM 641 C CA . ASP A 1 84 ? 27.390 -1.956 -1.293 1.00 41.31 84 ASP A CA 1
ATOM 642 C C . ASP A 1 84 ? 25.945 -2.492 -1.331 1.00 41.31 84 ASP A C 1
ATOM 644 O O . ASP A 1 84 ? 25.174 -2.174 -2.240 1.00 41.31 84 ASP A O 1
ATOM 648 N N . GLU A 1 85 ? 25.548 -3.307 -0.339 1.00 43.38 85 GLU A N 1
ATOM 649 C CA . GLU A 1 85 ? 24.124 -3.488 -0.060 1.00 43.38 85 GLU A CA 1
ATOM 650 C C . GLU A 1 85 ? 23.566 -2.091 0.243 1.00 43.38 85 GLU A C 1
ATOM 652 O O . GLU A 1 85 ? 23.979 -1.492 1.243 1.00 43.38 85 GLU A O 1
ATOM 657 N N . PRO A 1 86 ? 22.668 -1.518 -0.589 1.00 45.97 86 PRO A N 1
ATOM 658 C CA . PRO A 1 86 ? 21.932 -0.348 -0.147 1.00 45.97 86 PRO A CA 1
ATOM 659 C C . PRO A 1 86 ? 21.306 -0.748 1.180 1.00 45.97 86 PRO A C 1
ATOM 661 O O . PRO A 1 86 ? 20.628 -1.776 1.216 1.00 45.97 86 PRO A O 1
ATOM 664 N N . GLU A 1 87 ? 21.612 0.012 2.240 1.00 49.78 87 GLU A N 1
ATOM 665 C CA . GLU A 1 87 ? 21.056 -0.135 3.587 1.00 49.78 87 GLU A CA 1
ATOM 666 C C . GLU A 1 87 ? 19.646 -0.687 3.440 1.00 49.78 87 GLU A C 1
ATOM 668 O O . GLU A 1 87 ? 18.810 -0.031 2.810 1.00 49.78 87 GLU A O 1
ATOM 673 N N . ALA A 1 88 ? 19.467 -1.956 3.822 1.00 50.00 88 ALA A N 1
ATOM 674 C CA . ALA A 1 88 ? 18.414 -2.785 3.263 1.00 50.00 88 ALA A CA 1
ATOM 675 C C . ALA A 1 88 ? 17.099 -1.992 3.221 1.00 50.00 88 ALA A C 1
ATOM 677 O O . ALA A 1 88 ? 16.621 -1.546 4.265 1.00 50.00 88 ALA A O 1
ATOM 678 N N . MET A 1 89 ? 16.519 -1.797 2.025 1.00 64.12 89 MET A N 1
ATOM 679 C CA . MET A 1 89 ? 15.164 -1.246 1.825 1.00 64.12 89 MET A CA 1
ATOM 680 C C . MET A 1 89 ? 14.113 -2.244 2.346 1.00 64.12 89 MET A C 1
ATOM 682 O O . MET A 1 89 ? 13.135 -2.572 1.678 1.00 64.12 89 MET A O 1
ATOM 686 N N . VAL A 1 90 ? 14.368 -2.798 3.525 1.00 79.25 90 VAL A N 1
ATOM 687 C CA . VAL A 1 90 ? 13.546 -3.711 4.284 1.00 79.25 90 VAL A CA 1
ATOM 688 C C . VAL A 1 90 ? 12.713 -2.814 5.182 1.00 79.25 90 VAL A C 1
ATOM 690 O O . VAL A 1 90 ? 13.258 -2.192 6.096 1.00 79.25 90 VAL A O 1
ATOM 693 N N . PRO A 1 91 ? 11.404 -2.699 4.919 1.00 86.12 91 PRO A N 1
ATOM 694 C CA . PRO A 1 91 ? 10.541 -1.904 5.760 1.00 86.12 91 PRO A CA 1
ATOM 695 C C . PRO A 1 91 ? 10.605 -2.395 7.201 1.00 86.12 91 PRO A C 1
ATOM 697 O O . PRO A 1 91 ? 10.579 -3.600 7.479 1.00 86.12 91 PRO A O 1
ATOM 700 N N . VAL A 1 92 ? 10.675 -1.444 8.119 1.00 88.62 92 VAL A N 1
ATOM 701 C CA . VAL A 1 92 ? 10.700 -1.716 9.546 1.00 88.62 92 VAL A CA 1
ATOM 702 C C . VAL A 1 92 ? 9.284 -2.069 9.978 1.00 88.62 92 VAL A C 1
ATOM 704 O O . VAL A 1 92 ? 8.364 -1.264 9.853 1.00 88.62 92 VAL A O 1
ATOM 707 N N . ILE A 1 93 ? 9.103 -3.275 10.517 1.00 90.69 93 ILE A N 1
ATOM 708 C CA . ILE A 1 93 ? 7.846 -3.642 11.168 1.00 90.69 93 ILE A CA 1
ATOM 709 C C . ILE A 1 93 ? 7.944 -3.207 12.635 1.00 90.69 93 ILE A C 1
ATOM 711 O O . ILE A 1 93 ? 8.724 -3.813 13.376 1.00 90.69 93 ILE A O 1
ATOM 715 N N . PRO A 1 94 ? 7.169 -2.203 13.081 1.00 90.75 94 PRO A N 1
ATOM 716 C CA . PRO A 1 94 ? 7.250 -1.705 14.448 1.00 90.75 94 PRO A CA 1
ATOM 717 C C . PRO A 1 94 ? 6.806 -2.774 15.456 1.00 90.75 94 PRO A C 1
ATOM 719 O O . PRO A 1 94 ? 6.071 -3.710 15.123 1.00 90.75 94 PRO A O 1
ATOM 722 N N . GLU A 1 95 ? 7.237 -2.642 16.712 1.00 90.19 95 GLU A N 1
ATOM 723 C CA . GLU A 1 95 ? 6.720 -3.474 17.809 1.00 90.19 95 GLU A CA 1
ATOM 724 C C . GLU A 1 95 ? 5.224 -3.215 18.017 1.00 90.19 95 GLU A C 1
ATOM 726 O O . GLU A 1 95 ? 4.424 -4.151 18.090 1.00 90.19 95 GLU A O 1
ATOM 731 N N . GLN A 1 96 ? 4.843 -1.937 18.030 1.00 92.81 96 GLN A N 1
ATOM 732 C CA . GLN A 1 96 ? 3.460 -1.495 18.110 1.00 92.81 96 GLN A CA 1
ATOM 733 C C . GLN A 1 96 ? 2.839 -1.415 16.715 1.00 92.81 96 GLN A C 1
ATOM 735 O O . GLN A 1 96 ? 3.165 -0.529 15.930 1.00 92.81 96 GLN A O 1
ATOM 740 N N . LEU A 1 97 ? 1.900 -2.319 16.429 1.00 95.44 97 LEU A N 1
ATOM 741 C CA . LEU A 1 97 ? 1.202 -2.360 15.139 1.00 95.44 97 LEU A CA 1
ATOM 742 C C . LEU A 1 97 ? -0.030 -1.445 15.077 1.00 95.44 97 LEU A C 1
ATOM 744 O O . LEU A 1 97 ? -0.513 -1.122 13.996 1.00 95.44 97 LEU A O 1
ATOM 748 N N . VAL A 1 98 ? -0.574 -1.073 16.237 1.00 97.31 98 VAL A N 1
ATOM 749 C CA . VAL A 1 98 ? -1.786 -0.255 16.332 1.00 97.31 98 VAL A CA 1
ATOM 750 C C . VAL A 1 98 ? -1.410 1.217 16.289 1.00 97.31 98 VAL A C 1
ATOM 752 O O . VAL A 1 98 ? -0.722 1.720 17.182 1.00 97.31 98 VAL A O 1
ATOM 755 N N . LEU A 1 99 ? -1.911 1.912 15.275 1.00 95.88 99 LEU A N 1
ATOM 756 C CA . LEU A 1 99 ? -1.864 3.360 15.202 1.00 95.88 99 LEU A CA 1
ATOM 757 C C . LEU A 1 99 ? -2.891 3.936 16.184 1.00 95.88 99 LEU A C 1
ATOM 759 O O . LEU A 1 99 ? -4.040 3.493 16.210 1.00 95.88 99 LEU A O 1
ATOM 763 N N . ASN A 1 100 ? -2.467 4.912 16.991 1.00 95.38 100 ASN A N 1
ATOM 764 C CA . ASN A 1 100 ? -3.273 5.551 18.038 1.00 95.38 100 ASN A CA 1
ATOM 765 C C . ASN A 1 100 ? -3.943 4.530 18.987 1.00 95.38 100 ASN A C 1
ATOM 767 O O . ASN A 1 100 ? -5.170 4.418 19.005 1.00 95.38 100 ASN A O 1
ATOM 771 N N . PRO A 1 101 ? -3.173 3.759 19.777 1.00 96.00 101 PRO A N 1
ATOM 772 C CA . PRO A 1 101 ? -3.706 2.673 20.605 1.00 96.00 101 PRO A CA 1
ATOM 773 C C . PRO A 1 101 ? -4.722 3.144 21.654 1.00 96.00 101 PRO A C 1
ATOM 775 O O . PRO A 1 101 ? -5.636 2.385 21.971 1.00 96.00 101 PRO A O 1
ATOM 778 N N . ASP A 1 102 ? -4.597 4.386 22.127 1.00 95.75 102 ASP A N 1
ATOM 779 C CA . ASP A 1 102 ? -5.520 5.030 23.073 1.00 95.75 102 ASP A CA 1
ATOM 780 C C . ASP A 1 102 ? -6.703 5.730 22.377 1.00 95.75 102 ASP A C 1
ATOM 782 O O . ASP A 1 102 ? -7.597 6.283 23.021 1.00 95.75 102 ASP A O 1
ATOM 786 N N . GLY A 1 103 ? -6.708 5.726 21.044 1.00 95.62 103 GLY A N 1
ATOM 787 C CA . GLY A 1 103 ? -7.763 6.293 20.226 1.00 95.62 103 GLY A CA 1
ATOM 788 C C . GLY A 1 103 ? -9.059 5.490 20.310 1.00 95.62 103 GLY A C 1
ATOM 789 O O . GLY A 1 103 ? -9.109 4.308 20.653 1.00 95.62 103 GLY A O 1
ATOM 790 N N . GLN A 1 104 ? -10.154 6.130 19.923 1.00 97.19 104 GLN A N 1
ATOM 791 C CA . GLN A 1 104 ? -11.413 5.420 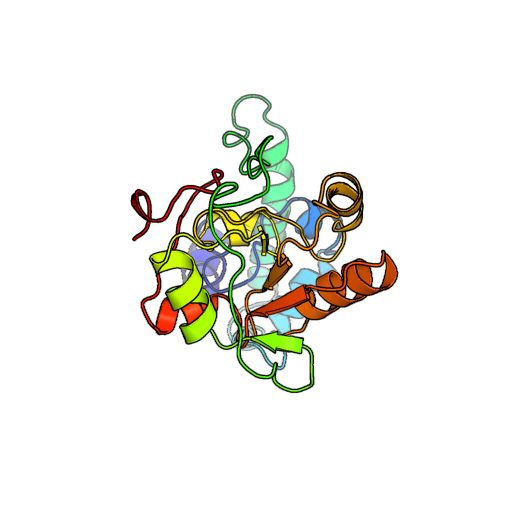19.711 1.00 97.19 104 GLN A CA 1
ATOM 792 C C . GLN A 1 104 ? -11.360 4.631 18.398 1.00 97.19 104 GLN A C 1
ATOM 794 O O . GLN A 1 104 ? -10.729 5.071 17.436 1.00 97.19 104 GLN A O 1
ATOM 799 N N . ALA A 1 105 ? -12.093 3.520 18.314 1.00 96.81 105 ALA A N 1
ATOM 800 C CA . ALA A 1 105 ? -12.283 2.817 17.047 1.00 96.81 105 ALA A CA 1
ATOM 801 C C . ALA A 1 105 ? -12.921 3.746 15.987 1.00 96.81 105 ALA A C 1
ATOM 803 O O . ALA A 1 105 ? -13.775 4.576 16.339 1.00 96.81 105 ALA A O 1
ATOM 804 N N . PRO A 1 106 ? -12.536 3.631 14.703 1.00 97.12 106 PRO A N 1
ATOM 805 C CA . PRO A 1 106 ? -13.225 4.328 13.627 1.00 97.12 106 PRO A CA 1
ATOM 806 C C . PRO A 1 106 ? -14.673 3.838 13.507 1.00 97.12 106 PRO A C 1
ATOM 808 O O . PRO A 1 106 ? -15.012 2.710 13.877 1.00 97.12 106 PRO A O 1
ATOM 811 N N . ARG A 1 107 ? -15.538 4.708 12.985 1.00 93.81 107 ARG A N 1
ATOM 812 C CA . ARG A 1 107 ? -16.929 4.389 12.656 1.00 93.81 107 ARG A CA 1
ATOM 813 C C . ARG A 1 107 ? -17.112 4.553 11.160 1.00 93.81 107 ARG A C 1
ATOM 815 O O . ARG A 1 107 ? -17.469 5.639 10.714 1.00 93.81 107 ARG A O 1
ATOM 822 N N . PHE A 1 108 ? -16.820 3.490 10.425 1.00 95.88 108 PHE A N 1
ATOM 823 C CA . PHE A 1 108 ? -17.075 3.475 8.995 1.00 95.88 108 PHE A CA 1
ATOM 824 C C . PHE A 1 108 ? -18.572 3.370 8.722 1.00 95.88 108 PHE A C 1
ATOM 826 O O . PHE A 1 108 ? -19.315 2.756 9.499 1.00 95.88 108 PHE A O 1
ATOM 833 N N . SER A 1 109 ? -19.004 3.993 7.634 1.00 93.38 109 SER A N 1
ATOM 834 C CA . SER A 1 109 ? -20.325 3.774 7.068 1.00 93.38 109 SER A CA 1
ATOM 835 C C . SER A 1 109 ? -20.451 2.334 6.549 1.00 93.38 109 SER A C 1
ATOM 837 O O . SER A 1 109 ? -19.555 1.499 6.722 1.00 93.38 109 SER A O 1
ATOM 839 N N . GLU A 1 110 ? -21.603 1.993 5.971 1.00 94.56 110 GLU A N 1
ATOM 840 C CA . GLU A 1 110 ? -21.787 0.668 5.388 1.00 94.56 110 GLU A CA 1
ATOM 841 C C . GLU A 1 110 ? -20.722 0.413 4.314 1.00 94.56 110 GLU A C 1
ATOM 843 O O . GLU A 1 110 ? -20.653 1.111 3.302 1.00 94.56 110 GLU A O 1
ATOM 848 N N . LEU A 1 111 ? -19.881 -0.597 4.549 1.00 96.56 111 LEU A N 1
ATOM 849 C CA . LEU A 1 111 ? -18.814 -0.950 3.623 1.00 96.56 111 LEU A CA 1
ATOM 850 C C . LEU A 1 111 ? -19.421 -1.372 2.285 1.00 96.56 111 LEU A C 1
ATOM 852 O O . LEU A 1 111 ? -20.278 -2.261 2.237 1.00 96.56 111 LEU A O 1
ATOM 856 N N . ARG A 1 112 ? -18.925 -0.807 1.182 1.00 95.06 112 ARG A N 1
ATOM 857 C CA . ARG A 1 112 ? -19.355 -1.205 -0.160 1.00 95.06 112 ARG A CA 1
ATOM 858 C C . ARG A 1 112 ? -19.019 -2.683 -0.367 1.00 95.06 112 ARG A C 1
ATOM 860 O O . ARG A 1 112 ? -17.921 -3.136 -0.040 1.00 95.06 112 ARG A O 1
ATOM 867 N N . GLU A 1 113 ? -20.001 -3.457 -0.830 1.00 94.19 113 GLU A N 1
ATOM 868 C CA . GLU A 1 113 ? -19.924 -4.928 -0.942 1.00 94.19 113 GLU A CA 1
ATOM 869 C C . GLU A 1 113 ? -19.531 -5.633 0.375 1.00 94.19 113 GLU A C 1
ATOM 871 O O . GLU A 1 113 ? -18.943 -6.715 0.382 1.00 94.19 113 GLU A O 1
ATOM 876 N N . GLY A 1 114 ? -19.819 -4.999 1.516 1.00 94.75 114 GLY A N 1
ATOM 877 C CA . GLY A 1 114 ? -19.466 -5.504 2.838 1.00 94.75 114 GLY A CA 1
ATOM 878 C C . GLY A 1 114 ? -17.960 -5.567 3.093 1.00 94.75 114 GLY A C 1
ATOM 879 O O . GLY A 1 114 ? -17.535 -6.294 3.996 1.00 94.75 114 GLY A O 1
ATOM 880 N N . ARG A 1 115 ? -17.131 -4.873 2.299 1.00 95.62 115 ARG A N 1
ATOM 881 C CA . ARG A 1 115 ? -15.673 -4.944 2.451 1.00 95.62 115 ARG A CA 1
ATOM 882 C C . ARG A 1 115 ? -14.873 -3.686 2.127 1.00 95.62 115 ARG A C 1
ATOM 884 O O . ARG A 1 115 ? -13.792 -3.543 2.693 1.00 95.62 115 ARG A O 1
ATOM 891 N N . TYR A 1 116 ? -15.357 -2.806 1.259 1.00 97.19 116 TYR A N 1
ATOM 892 C CA . TYR A 1 116 ? -14.591 -1.649 0.798 1.00 97.19 116 TYR A CA 1
ATOM 893 C C . TYR A 1 116 ? -14.952 -0.392 1.594 1.00 97.19 116 TYR A C 1
ATOM 895 O O . TYR A 1 116 ? -16.131 -0.052 1.709 1.00 97.19 116 TYR A O 1
ATOM 903 N N . VAL A 1 117 ? -13.941 0.272 2.159 1.00 97.81 117 VAL A N 1
ATOM 904 C CA . VAL A 1 117 ? -14.077 1.538 2.892 1.00 97.81 117 VAL A CA 1
ATOM 905 C C . VAL A 1 117 ? -13.558 2.698 2.031 1.00 97.81 117 VAL A C 1
ATOM 907 O O . VAL A 1 117 ? -12.429 2.611 1.546 1.00 97.81 117 VAL A O 1
ATOM 910 N N . PRO A 1 118 ? -14.323 3.786 1.832 1.00 97.44 118 PRO A N 1
ATOM 911 C CA . PRO A 1 118 ? -13.870 4.929 1.039 1.00 97.44 118 PRO A CA 1
ATOM 912 C C . PRO A 1 118 ? -12.632 5.620 1.627 1.00 97.44 118 PRO A C 1
ATOM 914 O O . PRO A 1 118 ? -12.529 5.784 2.847 1.00 97.44 118 PRO A O 1
ATOM 917 N N . SER A 1 119 ? -11.742 6.125 0.765 1.00 96.94 119 SER A N 1
ATOM 918 C CA . SER A 1 119 ? -10.542 6.871 1.183 1.00 96.94 119 SER A CA 1
ATOM 919 C C . SER A 1 119 ? -10.852 8.045 2.107 1.00 96.94 119 SER A C 1
ATOM 921 O O . SER A 1 119 ? -10.176 8.214 3.117 1.00 96.94 119 SER A O 1
ATOM 923 N N . ALA A 1 120 ? -11.929 8.788 1.844 1.00 97.81 120 ALA A N 1
ATOM 924 C CA . ALA A 1 120 ? -12.338 9.920 2.674 1.00 97.81 120 ALA A CA 1
ATOM 925 C C . ALA A 1 120 ? -12.643 9.535 4.134 1.00 97.81 120 ALA A C 1
ATOM 927 O O . ALA A 1 120 ? -12.330 10.286 5.062 1.00 97.81 120 ALA A O 1
ATOM 928 N N . GLU A 1 121 ? -13.226 8.357 4.370 1.00 98.38 121 GLU A N 1
ATOM 929 C CA . GLU A 1 121 ? -13.520 7.893 5.730 1.00 98.38 121 GLU A CA 1
ATOM 930 C C . GLU A 1 121 ? -12.261 7.425 6.457 1.00 98.38 121 GLU A C 1
ATOM 932 O O . GLU A 1 121 ? -12.112 7.653 7.659 1.00 98.38 121 GLU A O 1
ATOM 937 N N . VAL A 1 122 ? -11.331 6.807 5.728 1.00 98.19 122 VAL A N 1
ATOM 938 C CA . VAL A 1 122 ? -10.030 6.416 6.273 1.00 98.19 122 VAL A CA 1
ATOM 939 C C . VAL A 1 122 ? -9.181 7.650 6.595 1.00 98.19 122 VAL A C 1
ATOM 941 O O . VAL A 1 122 ? -8.591 7.704 7.673 1.00 98.19 122 VAL A O 1
ATOM 944 N N . ALA A 1 123 ? -9.186 8.672 5.736 1.00 97.50 123 ALA A N 1
ATOM 945 C CA . ALA A 1 123 ? -8.538 9.958 5.993 1.00 97.50 123 ALA A CA 1
ATOM 946 C C . ALA A 1 123 ? -9.129 10.646 7.230 1.00 97.50 123 ALA A C 1
ATOM 948 O O . ALA A 1 123 ? -8.395 11.007 8.147 1.00 97.50 123 ALA A O 1
ATOM 949 N N . THR A 1 124 ? -10.460 10.696 7.336 1.00 97.75 124 THR A N 1
ATOM 950 C CA . THR A 1 124 ? -11.149 11.215 8.530 1.00 97.75 124 THR A CA 1
ATOM 951 C C . THR A 1 124 ? -10.752 10.445 9.795 1.00 97.75 124 THR A C 1
ATOM 953 O O . THR A 1 124 ? -10.547 11.034 10.857 1.00 97.75 124 THR A O 1
ATOM 956 N N . ALA A 1 125 ? -10.642 9.115 9.717 1.00 97.50 125 ALA A N 1
ATOM 957 C CA . ALA A 1 125 ? -10.215 8.296 10.846 1.00 97.50 125 ALA A CA 1
ATOM 958 C C . ALA A 1 125 ? -8.765 8.597 11.262 1.00 97.50 125 ALA A C 1
ATOM 960 O O . ALA A 1 125 ? -8.471 8.653 12.458 1.00 97.50 125 ALA A O 1
ATOM 961 N N . LEU A 1 126 ? -7.883 8.821 10.290 1.00 95.94 126 LEU A N 1
ATOM 962 C CA . LEU A 1 126 ? -6.490 9.184 10.521 1.00 95.94 126 LEU A CA 1
ATOM 963 C C . LEU A 1 126 ? -6.377 10.558 11.204 1.00 95.94 126 LEU A C 1
ATOM 965 O O . LEU A 1 126 ? -5.741 10.668 12.250 1.00 95.94 126 LEU A O 1
ATOM 969 N N . GLU A 1 127 ? -7.073 11.570 10.680 1.00 95.12 127 GLU A N 1
ATOM 970 C CA . GLU A 1 127 ? -7.127 12.931 11.239 1.00 95.12 127 GLU A CA 1
ATOM 971 C C . GLU A 1 127 ? -7.669 12.963 12.674 1.00 95.12 127 GLU A C 1
ATOM 973 O O . GLU A 1 127 ? -7.197 13.719 13.521 1.00 95.12 127 GLU A O 1
ATOM 978 N N . GLN A 1 128 ? -8.657 12.118 12.973 1.00 96.38 128 GLN A N 1
ATOM 979 C CA . GLN A 1 128 ? -9.271 12.031 14.299 1.00 96.38 128 GLN A CA 1
ATOM 980 C C . GLN A 1 128 ? -8.460 11.199 15.302 1.00 96.38 128 GLN A C 1
ATOM 982 O O . GLN A 1 128 ? -8.939 10.964 16.415 1.00 96.38 128 GLN A O 1
ATOM 987 N N . GLY A 1 129 ? -7.278 10.706 14.922 1.00 96.56 129 GLY A N 1
ATOM 988 C CA . GLY A 1 129 ? -6.457 9.870 15.793 1.00 96.56 129 GLY A CA 1
ATOM 989 C C . GLY A 1 129 ? -7.153 8.558 16.168 1.00 96.56 129 GLY A C 1
ATOM 990 O O . GLY A 1 129 ? -7.075 8.112 17.314 1.00 96.56 129 GLY A O 1
ATOM 991 N N . ARG A 1 130 ? -7.911 7.956 15.239 1.00 97.94 130 ARG A N 1
ATOM 992 C CA . ARG A 1 130 ? -8.629 6.703 15.503 1.00 97.94 130 ARG A CA 1
ATOM 993 C C . ARG A 1 130 ? -7.660 5.537 15.644 1.00 97.94 130 ARG A C 1
ATOM 995 O O . ARG A 1 130 ? -6.613 5.495 15.000 1.00 97.94 130 ARG A O 1
ATOM 1002 N N . ARG A 1 131 ? -8.070 4.576 16.469 1.00 97.81 131 ARG A N 1
ATOM 1003 C CA . ARG A 1 131 ? -7.357 3.331 16.739 1.00 97.81 131 ARG A CA 1
ATOM 1004 C C . ARG A 1 131 ? -7.534 2.352 15.587 1.00 97.81 131 ARG A C 1
ATOM 1006 O O . ARG A 1 131 ? -8.629 1.814 15.402 1.00 97.81 131 ARG A O 1
ATOM 1013 N N . ILE A 1 132 ? -6.475 2.131 14.815 1.00 98.06 132 ILE A N 1
ATOM 1014 C CA . ILE A 1 132 ? -6.537 1.402 13.542 1.00 98.06 132 ILE A CA 1
ATOM 1015 C C . ILE A 1 132 ? -5.192 0.743 13.207 1.00 98.06 132 ILE A C 1
ATOM 1017 O O . ILE A 1 132 ? -4.145 1.182 13.672 1.00 98.06 132 ILE A O 1
ATOM 1021 N N . VAL A 1 133 ? -5.215 -0.317 12.404 1.00 98.38 133 VAL A N 1
ATOM 1022 C CA . VAL A 1 133 ? -4.025 -0.926 11.791 1.00 98.38 133 VAL A CA 1
ATOM 1023 C C . VAL A 1 133 ? -4.135 -0.791 10.278 1.00 98.38 133 VAL A C 1
ATOM 1025 O O . VAL A 1 133 ? -5.169 -1.148 9.712 1.00 98.38 133 VAL A O 1
ATOM 1028 N N . PHE A 1 134 ? -3.064 -0.344 9.622 1.00 98.31 134 PHE A N 1
ATOM 1029 C CA . PHE A 1 134 ? -2.967 -0.315 8.163 1.00 98.31 134 PHE A CA 1
ATOM 1030 C C . PHE A 1 134 ? -1.985 -1.368 7.659 1.00 98.31 134 PHE A C 1
ATOM 1032 O O . PHE A 1 134 ? -0.844 -1.420 8.114 1.00 98.31 134 PHE A O 1
ATOM 1039 N N . LEU A 1 135 ? -2.421 -2.188 6.702 1.00 98.00 135 LEU A N 1
ATOM 1040 C CA . LEU A 1 135 ? -1.595 -3.215 6.068 1.00 98.00 135 LEU A CA 1
ATOM 1041 C C . LEU A 1 13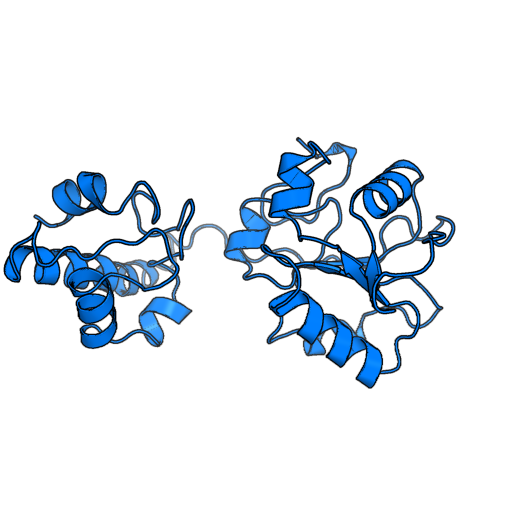5 ? -1.423 -2.915 4.578 1.00 98.00 135 LEU A C 1
ATOM 1043 O O . LEU A 1 135 ? -2.392 -2.944 3.817 1.00 98.00 135 LEU A O 1
ATOM 1047 N N . ASP A 1 136 ? -0.187 -2.668 4.159 1.00 97.69 136 ASP A N 1
ATOM 1048 C CA . ASP A 1 136 ? 0.157 -2.505 2.749 1.00 97.69 136 ASP A CA 1
ATOM 1049 C C . ASP A 1 136 ? 0.414 -3.870 2.105 1.00 97.69 136 ASP A C 1
ATOM 1051 O O . ASP A 1 136 ? 1.410 -4.532 2.397 1.00 97.69 136 ASP A O 1
ATOM 1055 N N . ALA A 1 137 ? -0.481 -4.284 1.212 1.00 96.00 137 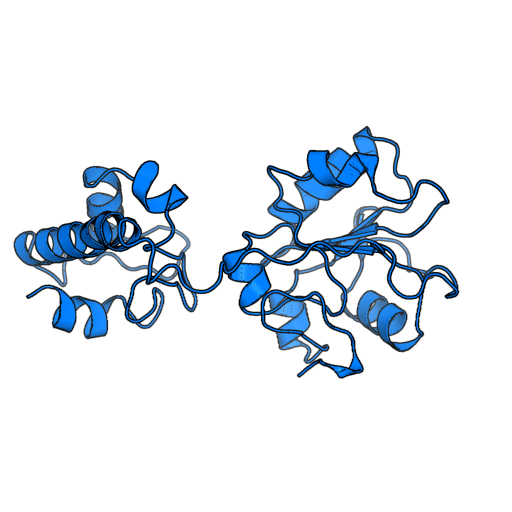ALA A N 1
ATOM 1056 C CA . ALA A 1 137 ? -0.425 -5.572 0.532 1.00 96.00 137 ALA A CA 1
ATOM 1057 C C . ALA A 1 137 ? 0.533 -5.614 -0.673 1.00 96.00 137 ALA A C 1
ATOM 1059 O O . ALA A 1 137 ? 0.620 -6.651 -1.345 1.00 96.00 137 ALA A O 1
ATOM 1060 N N . ARG A 1 138 ? 1.216 -4.504 -0.985 1.00 94.06 138 ARG A N 1
ATOM 1061 C CA . ARG A 1 138 ? 2.177 -4.404 -2.095 1.00 94.06 138 ARG A CA 1
ATOM 1062 C C . ARG A 1 138 ? 3.545 -4.985 -1.729 1.00 94.06 138 ARG A C 1
ATOM 1064 O O . ARG A 1 138 ? 3.785 -5.444 -0.614 1.00 94.06 138 ARG A O 1
ATOM 1071 N N . ALA A 1 139 ? 4.454 -4.978 -2.702 1.00 89.06 139 ALA A N 1
ATOM 1072 C CA . ALA A 1 139 ? 5.844 -5.336 -2.471 1.00 89.06 139 ALA A CA 1
ATOM 1073 C C . ALA A 1 139 ? 6.542 -4.291 -1.572 1.00 89.06 139 ALA A C 1
ATOM 1075 O O . ALA A 1 139 ? 6.226 -3.101 -1.669 1.00 89.06 139 ALA A O 1
ATOM 1076 N N . PRO A 1 140 ? 7.553 -4.688 -0.774 1.00 88.06 140 PRO A N 1
ATOM 1077 C CA . PRO A 1 140 ? 8.344 -3.762 0.042 1.00 88.06 140 PRO A CA 1
ATOM 1078 C C . PRO A 1 140 ? 8.910 -2.562 -0.724 1.00 88.06 140 PRO A C 1
ATOM 1080 O O . PRO A 1 140 ? 8.938 -1.451 -0.208 1.00 88.06 140 PRO A O 1
ATOM 1083 N N . SER A 1 141 ? 9.295 -2.754 -1.987 1.00 82.56 141 SER A N 1
ATOM 1084 C CA . SER A 1 141 ? 9.787 -1.671 -2.843 1.00 82.56 141 SER A CA 1
ATOM 1085 C C . SER A 1 141 ? 8.739 -0.596 -3.130 1.00 82.56 141 SER A C 1
ATOM 1087 O O . SER A 1 141 ? 9.096 0.566 -3.287 1.00 82.56 141 SER A O 1
ATOM 1089 N N . ASP A 1 142 ? 7.460 -0.966 -3.222 1.00 87.50 142 ASP A N 1
ATOM 1090 C CA . ASP A 1 142 ? 6.373 -0.015 -3.478 1.00 87.50 142 ASP A CA 1
ATOM 1091 C C . ASP A 1 142 ? 5.998 0.737 -2.205 1.00 87.50 142 ASP A C 1
ATOM 1093 O O . ASP A 1 142 ? 5.754 1.940 -2.258 1.00 87.50 142 ASP A O 1
ATOM 1097 N N . TYR A 1 143 ? 6.015 0.038 -1.068 1.00 92.94 143 TYR A N 1
ATOM 1098 C CA . TYR A 1 143 ? 5.872 0.640 0.253 1.00 92.94 143 TYR A CA 1
ATOM 1099 C C . TYR A 1 143 ? 6.926 1.734 0.470 1.00 92.94 143 TYR A C 1
ATOM 1101 O O . TYR A 1 143 ? 6.585 2.862 0.813 1.00 92.94 143 TYR A O 1
ATOM 1109 N N . VAL A 1 144 ? 8.204 1.439 0.190 1.00 91.56 144 VAL A N 1
ATOM 1110 C CA . VAL A 1 144 ? 9.304 2.396 0.405 1.00 91.56 144 VAL A CA 1
ATOM 1111 C C . VAL A 1 144 ? 9.174 3.649 -0.465 1.00 91.56 144 VAL A C 1
ATOM 1113 O O . VAL A 1 144 ? 9.625 4.718 -0.062 1.00 91.56 144 VAL A O 1
ATOM 1116 N N . ARG A 1 145 ? 8.533 3.564 -1.639 1.00 89.38 145 ARG A N 1
ATOM 1117 C CA . ARG A 1 145 ? 8.269 4.755 -2.465 1.00 89.38 145 ARG A CA 1
ATOM 1118 C C . ARG A 1 145 ? 7.304 5.705 -1.791 1.00 89.38 145 ARG A C 1
ATOM 1120 O O . ARG A 1 145 ? 7.557 6.900 -1.785 1.00 89.38 145 ARG A O 1
ATOM 1127 N N . TYR A 1 146 ? 6.185 5.170 -1.320 1.00 94.00 146 TYR A N 1
ATOM 1128 C CA . TYR A 1 146 ? 5.200 5.887 -0.529 1.00 94.00 146 TYR A CA 1
ATOM 1129 C C . TYR A 1 146 ? 4.191 4.900 0.054 1.00 94.00 146 TYR A C 1
ATOM 1131 O O . TYR A 1 146 ? 3.839 3.922 -0.604 1.00 94.00 146 TYR A O 1
ATOM 1139 N N . HIS A 1 147 ? 3.668 5.178 1.238 1.00 97.62 147 HIS A N 1
ATOM 1140 C CA . HIS A 1 147 ? 2.660 4.383 1.937 1.00 97.62 147 HIS A CA 1
ATOM 1141 C C . HIS A 1 147 ? 1.787 5.285 2.825 1.00 97.62 147 HIS A C 1
ATOM 1143 O O . HIS A 1 147 ? 2.095 6.459 3.025 1.00 97.62 147 HIS A O 1
ATOM 1149 N N . LEU A 1 148 ? 0.673 4.755 3.340 1.00 98.19 148 LEU A N 1
ATOM 1150 C CA . LEU A 1 148 ? -0.143 5.467 4.333 1.00 98.19 148 LEU A CA 1
ATOM 1151 C C . LEU A 1 148 ? 0.657 5.678 5.633 1.00 98.19 148 LEU A C 1
ATOM 1153 O O . LEU A 1 148 ? 1.356 4.752 6.050 1.00 98.19 148 LEU A O 1
ATOM 1157 N N . PRO A 1 149 ? 0.497 6.816 6.329 1.00 97.56 149 PRO A N 1
ATOM 1158 C CA . PRO A 1 149 ? 1.129 7.037 7.624 1.00 97.56 149 PRO A CA 1
ATOM 1159 C C . PRO A 1 149 ? 0.809 5.929 8.635 1.00 97.56 149 PRO A C 1
ATOM 1161 O O . PRO A 1 149 ? -0.355 5.584 8.856 1.00 97.56 149 PRO A O 1
ATOM 1164 N N . GLY A 1 150 ? 1.845 5.371 9.259 1.00 96.69 150 GLY A N 1
ATOM 1165 C CA . GLY A 1 150 ? 1.725 4.280 10.225 1.00 96.69 150 GLY A CA 1
ATOM 1166 C C . GLY A 1 150 ? 1.401 2.914 9.612 1.00 96.69 150 GLY A C 1
ATOM 1167 O O . GLY A 1 150 ? 1.104 1.976 10.355 1.00 96.69 150 GLY A O 1
ATOM 1168 N N . ALA A 1 151 ? 1.427 2.775 8.282 1.00 97.69 151 ALA A N 1
ATOM 1169 C CA . ALA A 1 151 ? 1.197 1.493 7.630 1.00 97.69 151 ALA A CA 1
ATOM 1170 C C . ALA A 1 151 ? 2.328 0.499 7.887 1.00 97.69 151 ALA A C 1
ATOM 1172 O O . ALA A 1 151 ? 3.488 0.855 8.042 1.00 97.69 151 ALA A O 1
ATOM 1173 N N . ILE A 1 152 ? 1.972 -0.781 7.892 1.00 96.62 152 ILE A N 1
ATOM 1174 C CA . ILE A 1 152 ? 2.910 -1.890 8.015 1.00 96.62 152 ILE A CA 1
ATOM 1175 C C . ILE A 1 152 ? 2.925 -2.636 6.689 1.00 96.62 152 ILE A C 1
ATOM 1177 O O . ILE A 1 152 ? 1.867 -2.987 6.159 1.00 96.62 152 ILE A O 1
ATOM 1181 N N . VAL A 1 153 ? 4.118 -2.924 6.169 1.00 93.75 153 VAL A N 1
ATOM 1182 C CA . VAL A 1 153 ? 4.242 -3.784 4.992 1.00 93.75 153 VAL A CA 1
ATOM 1183 C C . VAL A 1 153 ? 3.754 -5.198 5.330 1.00 93.75 153 VAL A C 1
ATOM 1185 O O . VAL A 1 153 ? 4.200 -5.824 6.290 1.00 93.75 153 VAL A O 1
ATOM 1188 N N . SER A 1 154 ? 2.815 -5.702 4.542 1.00 93.75 154 SER A N 1
ATOM 1189 C CA . SER A 1 154 ? 2.247 -7.042 4.667 1.00 93.75 154 SER A CA 1
ATOM 1190 C C . SER A 1 154 ? 1.915 -7.553 3.270 1.00 93.75 154 SER A C 1
ATOM 1192 O O . SER A 1 154 ? 0.738 -7.588 2.897 1.00 93.75 154 SER A O 1
ATOM 1194 N N . PRO A 1 155 ? 2.931 -7.895 2.452 1.00 89.81 155 PRO A N 1
ATOM 1195 C CA . PRO A 1 155 ? 2.694 -8.307 1.077 1.00 89.81 155 PRO A CA 1
ATOM 1196 C C . PRO A 1 155 ? 1.675 -9.445 1.044 1.00 89.81 155 PRO A C 1
ATOM 1198 O O . PRO A 1 155 ? 1.693 -10.319 1.911 1.00 89.81 155 PRO A O 1
ATOM 1201 N N . TYR A 1 156 ? 0.791 -9.468 0.046 1.00 88.31 156 TYR A N 1
ATOM 1202 C CA . TYR A 1 156 ? -0.339 -10.412 0.026 1.00 88.31 156 TYR A CA 1
ATOM 1203 C C . TYR A 1 156 ? 0.049 -11.899 0.162 1.00 88.31 156 TYR A C 1
ATOM 1205 O O . TYR A 1 156 ? -0.794 -12.724 0.504 1.00 88.31 156 TYR A O 1
ATOM 1213 N N . TYR A 1 157 ? 1.301 -12.247 -0.141 1.00 83.94 157 TYR A N 1
ATOM 1214 C CA . TYR A 1 157 ? 1.861 -13.594 -0.041 1.00 83.94 157 TYR A CA 1
ATOM 1215 C C . TYR A 1 157 ? 2.502 -13.917 1.324 1.00 83.94 157 TYR A C 1
ATOM 1217 O O . TYR A 1 157 ? 2.894 -15.059 1.529 1.00 83.94 157 TYR A O 1
ATOM 1225 N N . ASP A 1 158 ? 2.609 -12.954 2.247 1.00 85.31 158 ASP A N 1
ATOM 1226 C CA . ASP A 1 158 ? 3.280 -13.099 3.556 1.00 85.31 158 ASP A CA 1
ATOM 1227 C C . ASP A 1 158 ? 2.426 -12.594 4.742 1.00 85.31 158 ASP A C 1
ATOM 1229 O O . ASP A 1 158 ? 2.913 -12.373 5.849 1.00 85.31 158 ASP A O 1
ATOM 1233 N N . VAL A 1 159 ? 1.111 -12.433 4.551 1.00 87.81 159 VAL A N 1
ATOM 1234 C CA . VAL A 1 159 ? 0.196 -11.944 5.605 1.00 87.81 159 VAL A CA 1
ATOM 1235 C C . VAL A 1 159 ? 0.222 -12.802 6.880 1.00 87.81 159 VAL A C 1
ATOM 1237 O O . VAL A 1 159 ? 0.042 -12.288 7.987 1.00 87.81 159 VAL A O 1
ATOM 1240 N N . GLN A 1 160 ? 0.490 -14.106 6.749 1.00 87.12 160 GLN A N 1
ATOM 1241 C CA . GLN A 1 160 ? 0.499 -15.051 7.870 1.00 87.12 160 GLN A CA 1
ATOM 1242 C C . GLN A 1 160 ? 1.517 -14.679 8.950 1.00 87.12 160 GLN A C 1
ATOM 1244 O O . GLN A 1 160 ? 1.245 -14.859 10.135 1.00 87.12 160 GLN A O 1
ATOM 1249 N N . ARG A 1 161 ? 2.640 -14.060 8.568 1.00 86.50 161 ARG A N 1
ATOM 1250 C CA . ARG A 1 161 ? 3.666 -13.592 9.506 1.00 86.50 161 ARG A CA 1
ATOM 1251 C C . ARG A 1 161 ? 3.150 -12.527 10.480 1.00 86.50 161 ARG A C 1
ATOM 1253 O O . ARG A 1 161 ? 3.674 -12.394 11.586 1.00 86.50 161 ARG A O 1
ATOM 1260 N N . LEU A 1 162 ? 2.151 -11.745 10.071 1.00 90.31 162 LEU A N 1
ATOM 1261 C CA . LEU A 1 162 ? 1.570 -10.683 10.892 1.00 90.31 162 LEU A CA 1
ATOM 1262 C C . LEU A 1 162 ? 0.297 -11.114 11.614 1.00 90.31 162 LEU A C 1
ATOM 1264 O O . LEU A 1 162 ? 0.022 -10.570 12.680 1.00 90.31 162 LEU A O 1
ATOM 1268 N N . ILE A 1 163 ? -0.441 -12.103 11.102 1.00 93.19 163 ILE A N 1
ATOM 1269 C CA . ILE A 1 163 ? -1.707 -12.576 11.690 1.00 93.19 163 ILE A CA 1
ATOM 1270 C C . ILE A 1 163 ? -1.589 -12.896 13.186 1.00 93.19 163 ILE A C 1
ATOM 1272 O O . ILE A 1 163 ? -2.485 -12.552 13.956 1.00 93.19 163 ILE A O 1
ATOM 1276 N N . GLU A 1 164 ? -0.482 -13.499 13.618 1.00 90.56 164 GLU A N 1
ATOM 1277 C CA . GLU A 1 164 ? -0.251 -13.838 15.029 1.00 90.56 164 GLU A CA 1
ATOM 1278 C C . GLU A 1 164 ? 0.014 -12.616 15.921 1.00 90.56 164 GLU A C 1
ATOM 1280 O O . GLU A 1 164 ? -0.232 -12.660 17.124 1.00 90.56 164 GLU A O 1
ATOM 1285 N N . ARG A 1 165 ? 0.495 -11.513 15.338 1.00 94.12 165 ARG A N 1
ATOM 1286 C CA . ARG A 1 165 ? 0.836 -10.268 16.043 1.00 94.12 165 ARG A CA 1
ATOM 1287 C C . ARG A 1 165 ? -0.303 -9.248 16.039 1.00 94.12 165 ARG A C 1
ATOM 1289 O O . ARG A 1 165 ? -0.256 -8.285 16.801 1.00 94.12 165 ARG A O 1
ATOM 1296 N N . LEU A 1 166 ? -1.294 -9.420 15.164 1.00 96.38 166 LEU A N 1
ATOM 1297 C CA . LEU A 1 166 ? -2.412 -8.491 15.027 1.00 96.38 166 LEU A CA 1
ATOM 1298 C C . LEU A 1 166 ? -3.341 -8.545 16.254 1.00 96.38 166 LEU A C 1
ATOM 1300 O O . LEU A 1 166 ? -3.623 -9.624 16.784 1.00 96.38 166 LEU A O 1
ATOM 1304 N N . PRO A 1 167 ? -3.859 -7.389 16.705 1.00 95.56 167 PRO A N 1
ATOM 1305 C CA . PRO A 1 167 ? -4.718 -7.314 17.883 1.00 95.56 167 PRO A CA 1
ATOM 1306 C C . PRO A 1 167 ? -6.063 -8.020 17.657 1.00 95.56 167 PRO A C 1
ATOM 1308 O O . PRO A 1 167 ? -6.755 -7.782 16.668 1.00 95.56 167 PRO A O 1
ATOM 1311 N N . ARG A 1 168 ? -6.478 -8.854 18.619 1.00 94.75 168 ARG A N 1
ATOM 1312 C CA . ARG A 1 168 ? -7.765 -9.587 18.606 1.00 94.75 168 ARG A CA 1
ATOM 1313 C C . ARG A 1 168 ? -8.828 -8.969 19.521 1.00 94.75 168 ARG A C 1
ATOM 1315 O O . ARG A 1 168 ? -9.735 -9.649 19.982 1.00 94.75 168 ARG A O 1
ATOM 1322 N N . ASP A 1 169 ? -8.714 -7.673 19.783 1.00 94.81 169 ASP A N 1
ATOM 1323 C CA . ASP A 1 169 ? -9.567 -6.910 20.705 1.00 94.81 169 ASP A CA 1
ATOM 1324 C C . ASP A 1 169 ? -10.630 -6.051 19.993 1.00 94.81 169 ASP A C 1
ATOM 1326 O O . ASP A 1 169 ? -11.203 -5.136 20.581 1.00 94.81 169 ASP A O 1
ATOM 1330 N N . GLY A 1 170 ? -10.877 -6.322 18.707 1.00 93.31 170 GLY A N 1
ATOM 1331 C CA . GLY A 1 170 ? -11.803 -5.547 17.883 1.00 93.31 170 GLY A CA 1
ATOM 1332 C C . GLY A 1 170 ? -11.198 -4.288 17.253 1.00 93.31 170 GLY A C 1
ATOM 1333 O O . GLY A 1 170 ? -11.945 -3.478 16.705 1.00 93.31 170 GLY A O 1
ATOM 1334 N N . THR A 1 171 ? -9.873 -4.103 17.286 1.00 97.69 171 THR A N 1
ATOM 1335 C CA . THR A 1 171 ? -9.208 -3.083 16.451 1.00 97.69 171 THR A CA 1
ATOM 1336 C C . THR A 1 171 ? -9.597 -3.248 14.980 1.00 97.69 171 THR A C 1
ATOM 1338 O O . THR A 1 171 ? -9.635 -4.368 14.471 1.00 97.69 171 THR A O 1
ATOM 1341 N N . TRP A 1 172 ? -9.850 -2.135 14.288 1.00 98.00 172 TRP A N 1
ATOM 1342 C CA . TRP A 1 172 ? -10.043 -2.155 12.840 1.00 98.00 172 TRP A CA 1
ATOM 1343 C C . TRP A 1 172 ? -8.722 -2.382 12.109 1.00 98.00 172 TRP A C 1
ATOM 1345 O O . TRP A 1 172 ? -7.737 -1.696 12.375 1.00 98.00 172 TRP A O 1
ATOM 1355 N N . ILE A 1 173 ? -8.728 -3.312 11.158 1.00 98.38 173 ILE A N 1
ATOM 1356 C CA . ILE A 1 173 ? -7.587 -3.615 10.294 1.00 98.38 173 ILE A CA 1
ATOM 1357 C C . ILE A 1 173 ? -7.985 -3.283 8.858 1.00 98.38 173 ILE A C 1
ATOM 1359 O O . ILE A 1 173 ? -8.903 -3.890 8.302 1.00 98.38 173 ILE A O 1
ATOM 1363 N N . VAL A 1 174 ? -7.302 -2.312 8.261 1.00 98.25 174 VAL A N 1
ATOM 1364 C CA . VAL A 1 174 ? -7.559 -1.858 6.894 1.00 98.25 174 VAL A CA 1
ATOM 1365 C C . VAL A 1 174 ? -6.383 -2.240 6.008 1.00 98.25 174 VAL A C 1
ATOM 1367 O O . VAL A 1 174 ? -5.267 -1.754 6.186 1.00 98.25 174 VAL A O 1
ATOM 1370 N N . ALA A 1 175 ? -6.632 -3.130 5.052 1.00 97.94 175 ALA A N 1
ATOM 1371 C CA . ALA A 1 175 ? -5.648 -3.518 4.050 1.00 97.94 175 ALA A CA 1
ATOM 1372 C C . ALA A 1 175 ? -5.791 -2.655 2.791 1.00 97.94 175 ALA A C 1
ATOM 1374 O O . ALA A 1 175 ? -6.897 -2.281 2.407 1.00 97.94 175 ALA A O 1
ATOM 1375 N N . TYR A 1 176 ? -4.693 -2.377 2.099 1.00 97.88 176 TYR A N 1
ATOM 1376 C CA . TYR A 1 176 ? -4.728 -1.665 0.822 1.00 97.88 176 TYR A CA 1
ATOM 1377 C C . TYR A 1 176 ? -3.657 -2.183 -0.134 1.00 97.88 176 TYR A C 1
ATOM 1379 O O . TYR A 1 176 ? -2.727 -2.877 0.265 1.00 97.88 176 TYR A O 1
ATOM 1387 N N . CYS A 1 177 ? -3.809 -1.892 -1.423 1.00 93.44 177 CYS A N 1
ATOM 1388 C CA . CYS A 1 177 ? -2.771 -2.123 -2.422 1.00 93.44 177 CYS A CA 1
ATOM 1389 C C . CYS A 1 177 ? -2.695 -0.949 -3.403 1.00 93.44 177 CYS A C 1
ATOM 1391 O O . CYS A 1 177 ? -3.306 0.089 -3.165 1.00 93.44 177 CYS A O 1
ATOM 1393 N N . GLY A 1 178 ? -1.904 -1.083 -4.473 1.00 85.12 178 GLY A N 1
ATOM 1394 C CA . GLY A 1 178 ? -1.677 -0.003 -5.441 1.00 85.12 178 GLY A CA 1
ATOM 1395 C C . GLY A 1 178 ? -2.942 0.395 -6.199 1.00 85.12 178 GLY A C 1
ATOM 1396 O O . GLY A 1 178 ? -3.279 1.569 -6.255 1.00 85.12 178 GLY A O 1
ATOM 1397 N N . CYS A 1 179 ? -3.637 -0.599 -6.746 1.00 79.69 179 CYS A N 1
ATOM 1398 C CA . CYS A 1 179 ? -4.886 -0.479 -7.498 1.00 79.69 179 CYS A CA 1
ATOM 1399 C C . CYS A 1 179 ? -6.013 -1.239 -6.767 1.00 79.69 179 CYS A C 1
ATOM 1401 O O . CYS A 1 179 ? -5.699 -1.973 -5.828 1.00 79.69 179 CYS A O 1
ATOM 1403 N N . PRO A 1 180 ? -7.293 -1.122 -7.171 1.00 70.75 180 PRO A N 1
ATOM 1404 C CA . PRO A 1 180 ? -8.424 -1.162 -6.248 1.00 70.75 180 PRO A CA 1
ATOM 1405 C C . PRO A 1 180 ? -8.390 -2.288 -5.211 1.00 70.75 180 PRO A C 1
ATOM 1407 O O . PRO A 1 180 ? -8.296 -2.009 -4.019 1.00 70.75 180 PRO A O 1
ATOM 1410 N N . HIS A 1 181 ? -8.421 -3.566 -5.614 1.00 80.06 181 HIS A N 1
ATOM 1411 C CA . HIS A 1 181 ? -8.742 -4.620 -4.633 1.00 80.06 181 HIS A CA 1
ATOM 1412 C C . HIS A 1 181 ? -7.963 -5.933 -4.748 1.00 80.06 181 HIS A C 1
ATOM 1414 O O . HIS A 1 181 ? -8.163 -6.819 -3.920 1.00 80.06 181 HIS A O 1
ATOM 1420 N N . ALA A 1 182 ? -7.093 -6.115 -5.747 1.00 85.69 182 ALA A N 1
ATOM 1421 C CA . ALA A 1 182 ? -6.556 -7.446 -6.063 1.00 85.69 182 ALA A CA 1
ATOM 1422 C C . ALA A 1 182 ? -5.688 -8.055 -4.942 1.00 85.69 182 ALA A C 1
ATOM 1424 O O . ALA A 1 182 ? -5.932 -9.183 -4.511 1.00 85.69 182 ALA A O 1
ATOM 1425 N N . ALA A 1 183 ? -4.670 -7.333 -4.466 1.00 88.06 183 ALA A N 1
ATOM 1426 C CA . ALA A 1 183 ? -3.765 -7.835 -3.426 1.00 88.06 183 ALA A CA 1
ATOM 1427 C C . ALA A 1 183 ? -4.348 -7.647 -2.015 1.00 88.06 183 ALA A C 1
ATOM 1429 O O . ALA A 1 183 ? -4.291 -8.565 -1.196 1.00 88.06 183 ALA A O 1
ATOM 1430 N N . SER A 1 184 ? -4.971 -6.497 -1.749 1.00 92.81 184 SER A N 1
ATOM 1431 C CA . SER A 1 184 ? -5.622 -6.187 -0.470 1.00 92.81 184 SER A CA 1
ATOM 1432 C C . SER A 1 184 ? -6.813 -7.099 -0.170 1.00 92.81 184 SER A C 1
ATOM 1434 O O . SER A 1 184 ? -7.021 -7.470 0.984 1.00 92.81 184 SER A O 1
ATOM 1436 N N . GLY A 1 185 ? -7.548 -7.535 -1.197 1.00 93.00 185 GLY A N 1
ATOM 1437 C CA . GLY A 1 185 ? -8.625 -8.514 -1.065 1.00 93.00 185 GLY A CA 1
ATOM 1438 C C . GLY A 1 185 ? -8.137 -9.847 -0.498 1.00 93.00 185 GLY A C 1
ATOM 1439 O O . GLY A 1 185 ? -8.745 -10.364 0.433 1.00 93.00 185 GLY A O 1
ATOM 1440 N N . ARG A 1 186 ? -6.985 -10.350 -0.966 1.00 93.38 186 ARG A N 1
ATOM 1441 C CA . ARG A 1 186 ? -6.380 -11.596 -0.456 1.00 93.38 186 ARG A CA 1
ATOM 1442 C C . ARG A 1 186 ? -5.949 -11.479 1.003 1.00 93.38 186 ARG A C 1
ATOM 1444 O O . ARG A 1 186 ? -6.182 -12.397 1.783 1.00 93.38 186 ARG A O 1
ATOM 1451 N N . VAL A 1 187 ? -5.350 -10.345 1.374 1.00 95.25 187 VAL A N 1
ATOM 1452 C CA . VAL A 1 187 ? -4.990 -10.050 2.772 1.00 95.25 187 VAL A CA 1
ATOM 1453 C C . VAL A 1 187 ? -6.241 -10.055 3.643 1.00 95.25 187 VAL A C 1
ATOM 1455 O O . VAL A 1 187 ? -6.267 -10.700 4.686 1.00 95.25 187 VAL A O 1
ATOM 1458 N N . MET A 1 188 ? -7.302 -9.386 3.198 1.00 95.75 188 MET A N 1
ATOM 1459 C CA . MET A 1 188 ? -8.564 -9.344 3.925 1.00 95.75 188 MET A CA 1
ATOM 1460 C C . MET A 1 188 ? -9.205 -10.727 4.086 1.00 95.75 188 MET A C 1
ATOM 1462 O O . MET A 1 188 ? -9.686 -11.044 5.173 1.00 95.75 188 MET A O 1
ATOM 1466 N N . ASP A 1 189 ? -9.222 -11.540 3.031 1.00 95.44 189 ASP A N 1
ATOM 1467 C CA . ASP A 1 189 ? -9.804 -12.882 3.073 1.00 95.44 189 ASP A CA 1
ATOM 1468 C C . ASP A 1 189 ? -9.052 -13.756 4.091 1.00 95.44 189 ASP A C 1
ATOM 1470 O O . ASP A 1 189 ? -9.685 -14.383 4.939 1.00 95.44 189 ASP A O 1
ATOM 1474 N N . ALA A 1 190 ? -7.714 -13.689 4.105 1.00 95.69 190 ALA A N 1
ATOM 1475 C CA . ALA A 1 190 ? -6.886 -14.374 5.097 1.00 95.69 190 ALA A CA 1
ATOM 1476 C C . ALA A 1 190 ? -7.153 -13.889 6.535 1.00 95.69 190 ALA A C 1
ATOM 1478 O O . ALA A 1 190 ? -7.218 -14.696 7.463 1.00 95.69 190 ALA A O 1
ATOM 1479 N N . LEU A 1 191 ? -7.355 -12.581 6.741 1.00 96.88 191 LEU A N 1
ATOM 1480 C CA . LEU A 1 191 ? -7.731 -12.040 8.052 1.00 96.88 191 LEU A CA 1
ATOM 1481 C C . LEU A 1 191 ? -9.105 -12.559 8.502 1.00 96.88 191 LEU A C 1
ATOM 1483 O O . LEU A 1 191 ? -9.277 -12.968 9.650 1.00 96.88 191 LEU A O 1
ATOM 1487 N N . ARG A 1 192 ? -10.095 -12.574 7.607 1.00 96.19 192 ARG A N 1
ATOM 1488 C CA . ARG A 1 192 ? -11.439 -13.074 7.922 1.00 96.19 192 ARG A CA 1
ATOM 1489 C C . ARG A 1 192 ? -11.431 -14.570 8.226 1.00 96.19 192 ARG A C 1
ATOM 1491 O O . ARG A 1 192 ? -12.062 -14.983 9.195 1.00 96.19 192 ARG A O 1
ATOM 1498 N N . GLU A 1 193 ? -10.677 -15.360 7.465 1.00 96.50 193 GLU A N 1
ATOM 1499 C CA . GLU A 1 193 ? -10.469 -16.789 7.729 1.00 96.50 193 GLU A CA 1
ATOM 1500 C C . GLU A 1 193 ? -9.794 -17.024 9.091 1.00 96.50 193 GLU A C 1
ATOM 1502 O O . GLU A 1 193 ? -10.194 -17.911 9.842 1.00 96.50 193 GLU A O 1
ATOM 1507 N N . ALA A 1 194 ? -8.850 -16.159 9.475 1.00 96.12 194 ALA A N 1
ATOM 1508 C CA . ALA A 1 194 ? -8.221 -16.162 10.796 1.00 96.12 194 ALA A CA 1
ATOM 1509 C C . ALA A 1 194 ? -9.112 -15.593 11.928 1.00 96.12 194 ALA A C 1
ATOM 1511 O O . ALA A 1 194 ? -8.653 -15.471 13.073 1.00 96.12 194 ALA A O 1
ATOM 1512 N N . GLY A 1 195 ? -10.370 -15.239 11.636 1.00 96.88 195 GLY A N 1
ATOM 1513 C CA . GLY A 1 195 ? -11.382 -14.816 12.606 1.00 96.88 195 GLY A CA 1
ATOM 1514 C C . GLY A 1 195 ? -11.412 -13.319 12.931 1.00 96.88 195 GLY A C 1
ATOM 1515 O O . GLY A 1 195 ? -12.086 -12.926 13.883 1.00 96.88 195 GLY A O 1
ATOM 1516 N N . PHE A 1 196 ? -10.703 -12.468 12.184 1.00 97.38 196 PHE A N 1
ATOM 1517 C CA . PHE A 1 196 ? -10.789 -11.016 12.370 1.00 97.38 196 PHE A CA 1
ATOM 1518 C C . PHE A 1 196 ? -12.089 -10.470 11.764 1.00 97.38 196 PHE A C 1
ATOM 1520 O O . PHE A 1 196 ? -12.326 -10.568 10.560 1.00 97.38 196 PHE A O 1
ATOM 1527 N N . THR A 1 197 ? -12.927 -9.854 12.598 1.00 93.56 197 THR A N 1
ATOM 1528 C CA . THR A 1 197 ? -14.254 -9.361 12.188 1.00 93.56 197 THR A CA 1
ATOM 1529 C C . THR A 1 197 ? -14.240 -7.909 11.720 1.00 93.56 197 THR A C 1
ATOM 1531 O O . THR A 1 197 ? -14.980 -7.554 10.807 1.00 93.56 197 THR A O 1
ATOM 1534 N N . ASN A 1 198 ? -13.378 -7.073 12.304 1.00 97.12 198 ASN A N 1
ATOM 1535 C CA . ASN A 1 198 ? -13.300 -5.641 12.004 1.00 97.12 198 ASN A CA 1
ATOM 1536 C C . ASN A 1 198 ? -12.229 -5.400 10.939 1.00 97.12 198 ASN A C 1
ATOM 1538 O O . ASN A 1 198 ? -11.139 -4.907 11.220 1.00 97.12 198 ASN A O 1
ATOM 1542 N N . THR A 1 199 ? -12.529 -5.827 9.714 1.00 97.56 199 THR A N 1
ATOM 1543 C CA . THR A 1 199 ? -11.618 -5.745 8.568 1.00 97.56 199 THR A CA 1
ATOM 1544 C C . THR A 1 199 ? -12.254 -4.962 7.426 1.00 97.56 199 THR A C 1
ATOM 1546 O O . THR A 1 199 ? -13.436 -5.145 7.128 1.00 97.56 199 THR A O 1
ATOM 1549 N N . ALA A 1 200 ? -11.468 -4.117 6.757 1.00 97.88 200 ALA A N 1
ATOM 1550 C CA . ALA A 1 200 ? -11.862 -3.438 5.521 1.00 97.88 200 ALA A CA 1
ATOM 1551 C C . ALA A 1 200 ? -10.707 -3.423 4.508 1.00 97.88 200 ALA A C 1
ATOM 1553 O O . ALA A 1 200 ? -9.542 -3.613 4.862 1.00 97.88 200 ALA A O 1
ATOM 1554 N N . VAL A 1 201 ? -11.040 -3.190 3.244 1.00 98.00 201 VAL A N 1
ATOM 1555 C CA . VAL A 1 201 ? -10.087 -2.836 2.191 1.00 98.00 201 VAL A CA 1
ATOM 1556 C C . VAL A 1 201 ? -10.277 -1.362 1.856 1.00 98.00 201 VAL A C 1
ATOM 1558 O O . VAL A 1 201 ? -11.409 -0.954 1.607 1.00 98.00 201 VAL A O 1
ATOM 1561 N N . LEU A 1 202 ? -9.197 -0.576 1.843 1.00 97.75 202 LEU A N 1
ATOM 1562 C CA . LEU A 1 202 ? -9.231 0.800 1.338 1.00 97.75 202 LEU A CA 1
ATOM 1563 C C . LEU A 1 202 ? -9.677 0.780 -0.126 1.00 97.75 202 LEU A C 1
ATOM 1565 O O . LEU A 1 202 ? -9.036 0.128 -0.953 1.00 97.75 202 LEU A O 1
ATOM 1569 N N . ASP A 1 203 ? -10.775 1.463 -0.427 1.00 94.75 203 ASP A N 1
ATOM 1570 C CA . ASP A 1 203 ? -11.333 1.499 -1.772 1.00 94.75 203 ASP A CA 1
ATOM 1571 C C . ASP A 1 203 ? -10.388 2.237 -2.734 1.00 94.75 203 ASP A C 1
ATOM 1573 O O . ASP A 1 203 ? -9.705 3.178 -2.333 1.00 94.75 203 ASP A O 1
ATOM 1577 N N . GLU A 1 204 ? -10.309 1.776 -3.985 1.00 92.81 204 GLU A N 1
ATOM 1578 C CA . GLU A 1 204 ? -9.416 2.276 -5.053 1.00 92.81 204 GLU A CA 1
ATOM 1579 C C . GLU A 1 204 ? -7.887 2.218 -4.790 1.00 92.81 204 GLU A C 1
ATOM 1581 O O . GLU A 1 204 ? -7.092 2.256 -5.733 1.00 92.81 204 GLU A O 1
ATOM 1586 N N . GLY A 1 205 ? -7.452 2.007 -3.545 1.00 94.62 205 GLY A N 1
ATOM 1587 C CA . GLY A 1 205 ? -6.053 1.799 -3.172 1.00 94.62 205 GLY A CA 1
ATOM 1588 C C . GLY A 1 205 ? -5.238 3.085 -2.984 1.00 94.62 205 GLY A C 1
ATOM 1589 O O . GLY A 1 205 ? -5.743 4.206 -3.021 1.00 94.62 205 GLY A O 1
ATOM 1590 N N . VAL A 1 206 ? -3.934 2.922 -2.747 1.00 96.25 206 VAL A N 1
ATOM 1591 C CA . VAL A 1 206 ? -3.043 4.027 -2.337 1.00 96.25 206 VAL A CA 1
ATOM 1592 C C . VAL A 1 206 ? -2.676 4.992 -3.468 1.00 96.25 206 VAL A C 1
ATOM 1594 O O . VAL A 1 206 ? -2.305 6.131 -3.201 1.00 96.25 206 VAL A O 1
ATOM 1597 N N . ILE A 1 207 ? -2.796 4.573 -4.733 1.00 92.75 207 ILE A N 1
ATOM 1598 C CA . ILE A 1 207 ? -2.615 5.495 -5.864 1.00 92.75 207 ILE A CA 1
ATOM 1599 C C . ILE A 1 207 ? -3.731 6.545 -5.838 1.00 92.75 207 ILE A C 1
ATOM 1601 O O . ILE A 1 207 ? -3.438 7.736 -5.816 1.00 92.75 207 ILE A O 1
ATOM 1605 N N . HIS A 1 208 ? -4.990 6.107 -5.727 1.00 93.88 208 HIS A N 1
ATOM 1606 C CA . HIS A 1 208 ? -6.128 7.017 -5.602 1.00 93.88 208 HIS A CA 1
ATOM 1607 C C . HIS A 1 208 ? -6.045 7.867 -4.327 1.00 93.88 208 HIS A C 1
ATOM 1609 O O . HIS A 1 208 ? -6.256 9.071 -4.388 1.00 93.88 208 HIS A O 1
ATOM 1615 N N . TRP A 1 209 ? -5.661 7.273 -3.190 1.00 96.56 209 TRP A N 1
ATOM 1616 C CA . TRP A 1 209 ? -5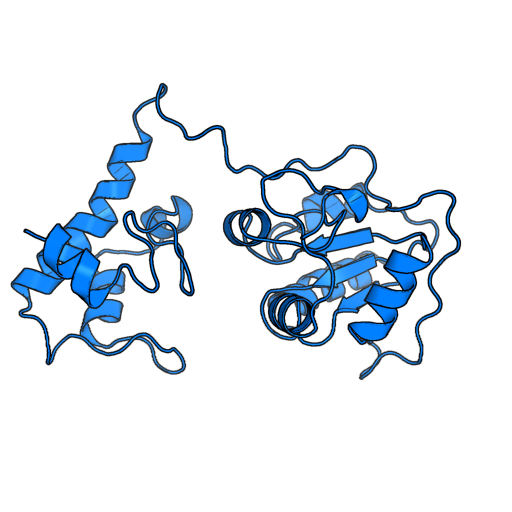.413 8.011 -1.942 1.00 96.56 209 TRP A CA 1
ATOM 1617 C C . TRP A 1 209 ? -4.472 9.207 -2.140 1.00 96.56 209 TRP A C 1
ATOM 1619 O O . TRP A 1 209 ? -4.772 10.319 -1.713 1.00 96.56 209 TRP A O 1
ATOM 1629 N N . LYS A 1 210 ? -3.342 8.976 -2.816 1.00 95.50 210 LYS A N 1
ATOM 1630 C CA . LYS A 1 210 ? -2.361 10.017 -3.119 1.00 95.50 210 LYS A CA 1
ATOM 1631 C C . LYS A 1 210 ? -2.915 11.052 -4.105 1.00 95.50 210 LYS A C 1
ATOM 1633 O O . LYS A 1 210 ? -2.643 12.238 -3.944 1.00 95.50 210 LYS A O 1
ATOM 1638 N N . ASP A 1 211 ? -3.661 10.623 -5.121 1.00 94.06 211 ASP A N 1
ATOM 1639 C CA . ASP A 1 211 ? -4.238 11.524 -6.128 1.00 94.06 211 ASP A CA 1
ATOM 1640 C C . ASP A 1 211 ? -5.310 12.460 -5.536 1.00 94.06 211 ASP A C 1
ATOM 1642 O O . ASP A 1 211 ? -5.439 13.598 -5.984 1.00 94.06 211 ASP A O 1
ATOM 1646 N N . GLU A 1 212 ? -6.007 12.027 -4.480 1.00 96.31 212 GLU A N 1
ATOM 1647 C CA . GLU A 1 212 ? -6.921 12.861 -3.679 1.00 96.31 212 GLU A CA 1
ATOM 1648 C C . GLU A 1 212 ? -6.190 13.817 -2.712 1.00 96.31 212 GLU A C 1
ATOM 1650 O O . GLU A 1 212 ? -6.823 14.636 -2.045 1.00 96.31 212 GLU A O 1
ATOM 1655 N N . GLY A 1 213 ? -4.857 13.745 -2.632 1.00 96.50 213 GLY A N 1
ATOM 1656 C CA . GLY A 1 213 ? -4.038 14.618 -1.787 1.00 96.50 213 GLY A CA 1
ATOM 1657 C C . GLY A 1 213 ? -4.022 14.236 -0.306 1.00 96.50 213 GLY A C 1
ATOM 1658 O O . GLY A 1 213 ? -3.712 15.078 0.535 1.00 96.50 213 GLY A O 1
ATOM 1659 N N . TYR A 1 214 ? -4.368 12.992 0.033 1.00 97.81 214 TYR A N 1
ATOM 1660 C CA . TYR A 1 214 ? -4.242 12.495 1.400 1.00 97.81 214 TYR A CA 1
ATOM 1661 C C . TYR A 1 214 ? -2.777 12.191 1.759 1.00 97.81 214 TYR A C 1
ATOM 1663 O O . TYR A 1 214 ? -1.995 11.821 0.878 1.00 97.81 214 TYR A O 1
ATOM 1671 N N . PRO A 1 215 ? -2.402 12.295 3.050 1.00 97.12 215 PRO A N 1
ATOM 1672 C CA . PRO A 1 215 ? -1.009 12.222 3.482 1.00 97.12 215 PRO A CA 1
ATOM 1673 C C . PRO A 1 215 ? -0.351 10.890 3.123 1.00 97.12 215 PRO A C 1
ATOM 1675 O O . PRO A 1 215 ? -0.951 9.824 3.300 1.00 97.12 215 PRO A O 1
ATOM 1678 N N . ILE A 1 216 ? 0.906 10.952 2.685 1.00 97.44 216 ILE A N 1
ATOM 1679 C CA . ILE A 1 216 ? 1.757 9.788 2.413 1.00 97.44 216 ILE A CA 1
ATOM 1680 C C . ILE A 1 216 ? 3.104 9.911 3.126 1.00 97.44 216 ILE A C 1
ATOM 1682 O O . ILE A 1 216 ? 3.619 11.004 3.321 1.00 97.44 216 ILE A O 1
ATOM 1686 N N . VAL A 1 217 ? 3.698 8.775 3.483 1.00 97.00 217 VAL A N 1
ATOM 1687 C CA . VAL A 1 217 ? 5.058 8.674 4.033 1.00 97.00 217 VAL A CA 1
ATOM 1688 C C . VAL A 1 217 ? 5.938 7.934 3.037 1.00 97.00 217 VAL A C 1
ATOM 1690 O O . VAL A 1 217 ? 5.465 7.014 2.376 1.00 97.00 217 VAL A O 1
ATOM 1693 N N . THR A 1 218 ? 7.213 8.302 2.936 1.00 92.44 218 THR A N 1
ATOM 1694 C CA . THR A 1 218 ? 8.213 7.619 2.103 1.00 92.44 218 THR A CA 1
ATOM 1695 C C . THR A 1 218 ? 9.299 6.968 2.968 1.00 92.44 218 THR A C 1
ATOM 1697 O O . THR A 1 218 ? 9.467 7.288 4.145 1.00 92.44 218 THR A O 1
ATOM 1700 N N . GLY A 1 219 ? 10.053 6.027 2.404 1.00 89.56 219 GLY A N 1
ATOM 1701 C CA . GLY A 1 219 ? 11.137 5.342 3.107 1.00 89.56 219 GLY A CA 1
ATOM 1702 C C . GLY A 1 219 ? 10.718 4.047 3.811 1.00 89.56 219 GLY A C 1
ATOM 1703 O O . GLY A 1 219 ? 9.628 3.515 3.623 1.00 89.56 219 GLY A O 1
ATOM 1704 N N . VAL A 1 220 ? 11.639 3.490 4.598 1.00 90.38 220 VAL A N 1
ATOM 1705 C CA . VAL A 1 220 ? 11.482 2.167 5.237 1.00 90.38 220 VAL A CA 1
ATOM 1706 C C . VAL A 1 220 ? 10.670 2.195 6.531 1.00 90.38 220 VAL A C 1
ATOM 1708 O O . VAL A 1 220 ? 10.229 1.147 6.997 1.00 90.38 220 VAL A O 1
ATOM 1711 N N . ASN A 1 221 ? 10.475 3.370 7.124 1.00 94.00 221 ASN A N 1
ATOM 1712 C CA . ASN A 1 221 ? 9.758 3.517 8.385 1.00 94.00 221 ASN A CA 1
ATOM 1713 C C . ASN A 1 221 ? 8.273 3.785 8.124 1.00 94.00 221 ASN A C 1
ATOM 1715 O O . ASN A 1 221 ? 7.986 4.537 7.203 1.00 94.00 221 ASN A O 1
ATOM 1719 N N . PRO A 1 222 ? 7.349 3.270 8.956 1.00 94.12 222 PRO A N 1
ATOM 1720 C CA . PRO A 1 222 ? 5.916 3.595 8.886 1.00 94.12 222 PRO A CA 1
ATOM 1721 C C . PRO A 1 222 ? 5.584 5.086 8.929 1.00 94.12 222 PRO A C 1
ATOM 1723 O O . PRO A 1 222 ? 4.552 5.504 8.406 1.00 94.12 222 PRO A O 1
ATOM 1726 N N . GLY A 1 223 ? 6.428 5.869 9.607 1.00 93.06 223 GLY A N 1
ATOM 1727 C CA . GLY A 1 223 ? 6.193 7.283 9.876 1.00 93.06 223 GLY A CA 1
ATOM 1728 C C . GLY A 1 223 ? 4.859 7.559 10.569 1.00 93.06 223 GLY A C 1
ATOM 1729 O O . GLY A 1 223 ? 4.162 6.670 11.068 1.00 93.06 223 GLY A O 1
ATOM 1730 N N . THR A 1 224 ? 4.516 8.835 10.619 1.00 90.69 224 THR A N 1
ATOM 1731 C CA . THR A 1 224 ? 3.293 9.362 11.213 1.00 90.69 224 THR A CA 1
ATOM 1732 C C . THR A 1 224 ? 2.688 10.420 10.300 1.00 90.69 224 THR A C 1
ATOM 1734 O O . THR A 1 224 ? 3.292 10.834 9.316 1.00 90.69 224 THR A O 1
ATOM 1737 N N . VAL A 1 225 ? 1.487 10.899 10.631 1.00 88.75 225 VAL A N 1
ATOM 1738 C CA . VAL A 1 225 ? 0.862 12.020 9.906 1.00 88.75 225 VAL A CA 1
ATOM 1739 C C . VAL A 1 225 ? 1.741 13.276 9.948 1.00 88.75 225 VAL A C 1
ATOM 1741 O O . VAL A 1 225 ? 1.697 14.079 9.027 1.00 88.75 225 VAL A O 1
ATOM 1744 N N . ALA A 1 226 ? 2.559 13.447 10.992 1.00 87.50 226 ALA A N 1
ATOM 1745 C CA . ALA A 1 226 ? 3.482 14.574 11.094 1.00 87.50 226 ALA A CA 1
ATOM 1746 C C . ALA A 1 226 ? 4.698 14.448 10.159 1.00 87.50 226 ALA A C 1
ATOM 1748 O O . ALA A 1 226 ? 5.319 15.460 9.848 1.00 87.50 226 ALA A O 1
ATOM 1749 N N . ASP A 1 227 ? 5.018 13.229 9.714 1.00 85.56 227 ASP A N 1
ATOM 1750 C CA . ASP A 1 227 ? 6.114 12.942 8.782 1.00 85.56 227 ASP A CA 1
ATOM 1751 C C . ASP A 1 227 ? 5.648 12.947 7.316 1.00 85.56 227 ASP A C 1
ATOM 1753 O O . ASP A 1 227 ? 6.444 12.674 6.419 1.00 85.56 227 ASP A O 1
ATOM 1757 N N . ALA A 1 228 ? 4.355 13.185 7.078 1.00 86.31 228 ALA A N 1
ATOM 1758 C CA . ALA A 1 228 ? 3.741 13.024 5.771 1.00 86.31 228 ALA A CA 1
ATOM 1759 C C . ALA A 1 228 ? 3.926 14.243 4.854 1.00 86.31 228 ALA A C 1
ATOM 1761 O O . ALA A 1 228 ? 3.910 15.389 5.313 1.00 86.31 228 ALA A O 1
ATOM 1762 N N . GLU A 1 229 ? 4.061 13.961 3.555 1.00 80.88 229 GLU A N 1
ATOM 1763 C CA . GLU A 1 229 ? 4.034 14.935 2.450 1.00 80.88 229 GLU A CA 1
ATOM 1764 C C . GLU A 1 229 ? 2.608 15.221 1.962 1.00 80.88 229 GLU A C 1
ATOM 1766 O O . GLU A 1 229 ? 1.764 14.289 2.000 1.00 80.88 229 GLU A O 1
#